Protein AF-A0A7D4I807-F1 (afdb_monomer_lite)

Secondary structure (DSSP, 8-state):
-HHHHTTGGGGT-EE--S--EEEEEEES-SS-EEEEETTTTEEEEEEETT--TTSHHHHHHHHHHHHHHHHHHHHHHEE-TTHHHHHHIIIIIS-HHHHHHHHHHHHHHHHHHHSS---GGGGGGT-----PPPTTPPP---PPP---PPPTT--S-----GGG---GGGEEE--S--HHHHHHHTEEEEEEEESSTTSPEEEEEEES-HHHHHHHHHHHHHHHTTBTTT--EEEEEEE---SS-TT-EEEEEEEPP---TT--SEEE---EEEEE--SSSHHHHHHHHHHHHHS-EEEEEEE--TTS--EE-TT--EEE---EEEEGGG--TTSTTHHHHGGGT--S---

Structure (mmCIF, N/CA/C/O backbone):
data_AF-A0A7D4I807-F1
#
_entry.id   AF-A0A7D4I807-F1
#
loop_
_atom_site.group_PDB
_atom_site.id
_atom_site.type_symbol
_atom_site.label_atom_id
_atom_site.label_alt_id
_atom_site.label_comp_id
_atom_site.label_asym_id
_atom_site.label_entity_id
_atom_site.label_seq_id
_atom_site.pdbx_PDB_ins_code
_atom_site.Cartn_x
_atom_site.Cartn_y
_atom_site.Cartn_z
_atom_site.occupancy
_atom_site.B_iso_or_equiv
_atom_site.auth_seq_id
_atom_site.auth_comp_id
_atom_site.auth_asym_id
_atom_site.auth_atom_id
_atom_site.pdbx_PDB_model_num
ATOM 1 N N . MET A 1 1 ? -11.919 5.068 15.463 1.00 84.25 1 MET A N 1
ATOM 2 C CA . MET A 1 1 ? -10.886 5.435 14.472 1.00 84.25 1 MET A CA 1
ATOM 3 C C . MET A 1 1 ? -11.218 6.754 13.809 1.00 84.25 1 MET A C 1
ATOM 5 O O . MET A 1 1 ? -10.456 7.680 14.011 1.00 84.25 1 MET A O 1
ATOM 9 N N . GLU A 1 2 ? -12.375 6.891 13.151 1.00 82.75 2 GLU A N 1
ATOM 10 C CA . GLU A 1 2 ? -12.795 8.164 12.531 1.00 82.75 2 GLU A CA 1
ATOM 11 C C . GLU A 1 2 ? -12.659 9.371 13.469 1.00 82.75 2 GLU A C 1
ATOM 13 O O . GLU A 1 2 ? -11.964 10.322 13.140 1.00 82.75 2 GLU A O 1
ATOM 18 N N . ALA A 1 3 ? -13.217 9.285 14.682 1.00 83.38 3 ALA A N 1
ATOM 19 C CA . ALA A 1 3 ? -13.077 10.350 15.671 1.00 83.38 3 ALA A CA 1
ATOM 20 C C . ALA A 1 3 ? -11.607 10.696 15.967 1.00 83.38 3 ALA A C 1
ATOM 22 O O . ALA A 1 3 ? -11.279 11.862 16.101 1.00 83.38 3 ALA A O 1
ATOM 23 N N . PHE A 1 4 ? -10.702 9.717 16.043 1.00 83.06 4 PHE A N 1
ATOM 24 C CA . PHE A 1 4 ? -9.292 9.971 16.354 1.00 83.06 4 PHE A CA 1
ATOM 25 C C . PHE A 1 4 ? -8.570 10.706 15.226 1.00 83.06 4 PHE A C 1
ATOM 27 O O . PHE A 1 4 ? -7.762 11.579 15.521 1.00 83.06 4 PHE A O 1
ATOM 34 N N . PHE A 1 5 ? -8.877 10.384 13.967 1.00 85.12 5 PHE A N 1
ATOM 35 C CA . PHE A 1 5 ? -8.141 10.877 12.796 1.00 85.12 5 PHE A CA 1
ATOM 36 C C . PHE A 1 5 ? -8.833 12.030 12.067 1.00 85.12 5 PHE A C 1
ATOM 38 O O . PHE A 1 5 ? -8.351 12.453 11.020 1.00 85.12 5 PHE A O 1
ATOM 45 N N . ALA A 1 6 ? -9.937 12.550 12.608 1.00 80.50 6 ALA A N 1
ATOM 46 C CA . ALA A 1 6 ? -10.716 13.617 11.984 1.00 80.50 6 ALA A CA 1
ATOM 47 C C . ALA A 1 6 ? -9.872 14.857 11.630 1.00 80.50 6 ALA A C 1
ATOM 49 O O . ALA A 1 6 ? -10.128 15.475 10.608 1.00 80.50 6 ALA A O 1
ATOM 50 N N . THR A 1 7 ? -8.835 15.177 12.414 1.00 81.12 7 THR A N 1
ATOM 51 C CA . THR A 1 7 ? -7.935 16.326 12.183 1.00 81.12 7 THR A CA 1
ATOM 52 C C . THR A 1 7 ? -6.568 15.932 11.610 1.00 81.12 7 THR A C 1
ATOM 54 O O . THR A 1 7 ? -5.693 16.777 11.449 1.00 81.12 7 THR A O 1
ATOM 57 N N . ALA A 1 8 ? -6.347 14.656 11.265 1.00 81.94 8 ALA A N 1
ATOM 58 C CA . ALA A 1 8 ? -5.036 14.173 10.814 1.00 81.94 8 ALA A CA 1
ATOM 59 C C . ALA A 1 8 ? -4.529 14.912 9.562 1.00 81.94 8 ALA A C 1
ATOM 61 O O . ALA A 1 8 ? -3.340 15.215 9.446 1.00 81.94 8 ALA A O 1
ATOM 62 N N . PHE A 1 9 ? -5.435 15.257 8.647 1.00 78.56 9 PHE A N 1
ATOM 63 C CA . PHE A 1 9 ? -5.077 15.961 7.421 1.00 78.56 9 PHE A CA 1
ATOM 64 C C . PHE A 1 9 ? -4.574 17.388 7.656 1.00 78.56 9 PHE A C 1
ATOM 66 O O . PHE A 1 9 ? -3.694 17.846 6.930 1.00 78.56 9 PHE A O 1
ATOM 73 N N . GLU A 1 10 ? -5.081 18.073 8.686 1.00 79.62 10 GLU A N 1
ATOM 74 C CA . GLU A 1 10 ? -4.634 19.417 9.077 1.00 79.62 10 GLU A CA 1
ATOM 75 C C . GLU A 1 10 ? -3.171 19.398 9.537 1.00 79.62 10 GLU A C 1
ATOM 77 O O . GLU A 1 10 ? -2.457 20.395 9.446 1.00 79.62 10 GLU A O 1
ATOM 82 N N . ARG A 1 11 ? -2.697 18.229 9.983 1.00 80.31 11 ARG A N 1
ATOM 83 C CA . ARG A 1 11 ? -1.311 17.971 10.392 1.00 80.31 11 ARG A CA 1
ATOM 84 C C . ARG A 1 11 ? -0.432 17.470 9.245 1.00 80.31 11 ARG A C 1
ATOM 86 O O . ARG A 1 11 ? 0.707 17.069 9.467 1.00 80.31 11 ARG A O 1
ATOM 93 N N . GLY A 1 12 ? -0.952 17.466 8.015 1.00 78.62 12 GLY A N 1
ATOM 94 C CA . GLY A 1 12 ? -0.251 16.924 6.854 1.00 78.62 12 GLY A CA 1
ATOM 95 C C . GLY A 1 12 ? 0.039 15.427 6.977 1.00 78.62 12 GLY A C 1
ATOM 96 O O . GLY A 1 12 ? 0.998 14.949 6.365 1.00 78.62 12 GLY A O 1
ATOM 97 N N . ALA A 1 13 ? -0.748 14.708 7.786 1.00 85.00 13 ALA A N 1
ATOM 98 C CA . ALA A 1 13 ? -0.686 13.263 7.891 1.00 85.00 13 ALA A CA 1
ATOM 99 C C . ALA A 1 13 ? -1.663 12.627 6.896 1.00 85.00 13 ALA A C 1
ATOM 101 O O . ALA A 1 13 ? -2.863 12.906 6.908 1.00 85.00 13 ALA A O 1
ATOM 102 N N . PHE A 1 14 ? -1.139 11.762 6.035 1.00 84.56 14 PHE A N 1
ATOM 103 C CA . PHE A 1 14 ? -1.868 11.160 4.928 1.00 84.56 14 PHE A CA 1
ATOM 104 C C . PHE A 1 14 ? -1.742 9.647 4.969 1.00 84.56 14 PHE A C 1
ATOM 106 O O . PHE A 1 14 ? -0.647 9.099 5.111 1.00 84.56 14 PHE A O 1
ATOM 113 N N . ALA A 1 15 ? -2.875 8.970 4.821 1.00 87.62 15 ALA A N 1
ATOM 114 C CA . ALA A 1 15 ? -2.908 7.523 4.819 1.00 87.62 15 ALA A CA 1
ATOM 115 C C . ALA A 1 15 ? -2.435 6.962 3.468 1.00 87.62 15 ALA A C 1
ATOM 117 O O . ALA A 1 15 ? -2.860 7.405 2.401 1.00 87.62 15 ALA A O 1
ATOM 118 N N . HIS A 1 16 ? -1.563 5.960 3.528 1.00 88.12 16 HIS A N 1
ATOM 119 C CA . HIS A 1 16 ? -1.035 5.228 2.378 1.00 88.12 16 HIS A CA 1
ATOM 120 C C . HIS A 1 16 ? -1.563 3.786 2.308 1.00 88.12 16 HIS A C 1
ATOM 122 O O . HIS A 1 16 ? -1.223 3.055 1.381 1.00 88.12 16 HIS A O 1
ATOM 128 N N . VAL A 1 17 ? -2.402 3.359 3.258 1.00 87.75 17 VAL A N 1
ATOM 129 C CA . VAL A 1 17 ? -3.054 2.040 3.266 1.00 87.75 17 VAL A CA 1
ATOM 130 C C . VAL A 1 17 ? -4.566 2.208 3.354 1.00 87.75 17 VAL A C 1
ATOM 132 O O . VAL A 1 17 ? -5.068 2.963 4.178 1.00 87.75 17 VAL A O 1
ATOM 135 N N . GLU A 1 18 ? -5.305 1.473 2.522 1.00 84.81 18 GLU A N 1
ATOM 136 C CA . GLU A 1 18 ? -6.774 1.553 2.478 1.00 84.81 18 GLU A CA 1
ATOM 137 C C . GLU A 1 18 ? -7.472 0.850 3.646 1.00 84.81 18 GLU A C 1
ATOM 139 O O . GLU A 1 18 ? -8.605 1.183 3.991 1.00 84.81 18 GLU A O 1
ATOM 144 N N . ARG A 1 19 ? -6.832 -0.176 4.212 1.00 88.19 19 ARG A N 1
ATOM 145 C CA . ARG A 1 19 ? -7.446 -1.083 5.176 1.00 88.19 19 ARG A CA 1
ATOM 146 C C . ARG A 1 19 ? -6.446 -1.523 6.236 1.00 88.19 19 ARG A C 1
ATOM 148 O O . ARG A 1 19 ? -5.359 -1.988 5.907 1.00 88.19 19 ARG A O 1
ATOM 155 N N . PHE A 1 20 ? -6.882 -1.427 7.485 1.00 92.12 20 PHE A N 1
ATOM 156 C CA . PHE A 1 20 ? -6.240 -2.022 8.647 1.00 92.12 20 PHE A CA 1
ATOM 157 C C . PHE A 1 20 ? -7.308 -2.791 9.427 1.00 92.12 20 PHE A C 1
ATOM 159 O O . PHE A 1 20 ? -8.332 -2.214 9.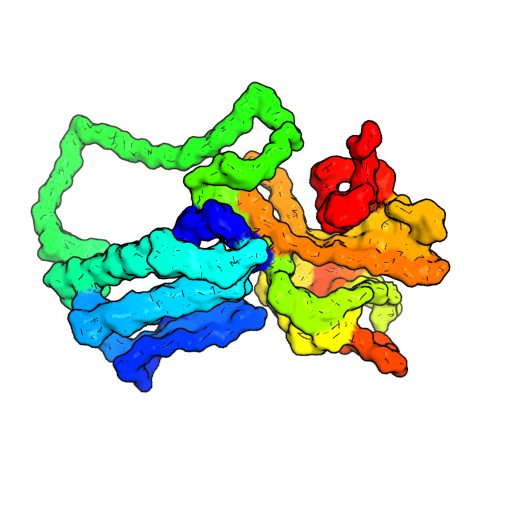802 1.00 92.12 20 PHE A O 1
ATOM 166 N N . ASP A 1 21 ? -7.105 -4.087 9.646 1.00 93.62 21 ASP A N 1
ATOM 167 C CA . ASP A 1 21 ? -8.090 -4.938 10.312 1.00 93.62 21 ASP A CA 1
ATOM 168 C C . ASP A 1 21 ? -7.833 -4.998 11.817 1.00 93.62 21 ASP A C 1
ATOM 170 O O . ASP A 1 21 ? -6.779 -5.441 12.268 1.00 93.62 21 ASP A O 1
ATOM 174 N N . VAL A 1 22 ? -8.826 -4.607 12.613 1.00 96.31 22 VAL A N 1
ATOM 175 C CA . VAL A 1 22 ? -8.788 -4.752 14.073 1.00 96.31 22 VAL A CA 1
ATOM 176 C C . VAL A 1 22 ? -9.776 -5.836 14.483 1.00 96.31 22 VAL A C 1
ATOM 178 O O . VAL A 1 22 ? -10.982 -5.692 14.293 1.00 96.31 22 VAL A O 1
ATOM 181 N N . SER A 1 23 ? -9.265 -6.924 15.053 1.00 96.88 23 SER A N 1
ATOM 182 C CA . SER A 1 23 ? -10.066 -8.015 15.608 1.00 96.88 23 SER A CA 1
ATOM 183 C C . SER A 1 23 ? -10.120 -7.896 17.123 1.00 96.88 23 SER A C 1
ATOM 185 O O . SER A 1 23 ? -9.084 -7.786 17.769 1.00 96.88 23 SER A O 1
ATOM 187 N N . VAL A 1 24 ? -11.316 -7.946 17.700 1.00 95.25 24 VAL A N 1
ATOM 188 C CA . VAL A 1 24 ? -11.497 -7.971 19.156 1.00 95.25 24 VAL A CA 1
ATOM 189 C C . VAL A 1 24 ? -11.902 -9.382 19.554 1.00 95.25 24 VAL A C 1
ATOM 191 O O . VAL A 1 24 ? -12.895 -9.900 19.045 1.00 95.25 24 VAL A O 1
ATOM 194 N N . VAL A 1 25 ? -11.126 -10.011 20.435 1.00 96.31 25 VAL A N 1
ATOM 195 C CA . VAL A 1 25 ? -11.344 -11.398 20.866 1.00 96.31 25 VAL A CA 1
ATOM 196 C C . VAL A 1 25 ? -11.411 -11.474 22.380 1.00 96.31 25 VAL A C 1
ATOM 198 O O . VAL A 1 25 ? -10.538 -10.957 23.070 1.00 96.31 25 VAL A O 1
ATOM 201 N N . GLU A 1 26 ? -12.443 -12.121 22.909 1.00 95.31 26 GLU A N 1
ATOM 202 C CA . GLU A 1 26 ? -12.531 -12.374 24.345 1.00 95.31 26 GLU A CA 1
ATOM 203 C C . GLU A 1 26 ? -11.494 -13.434 24.755 1.00 95.31 26 GLU A C 1
ATOM 205 O O . GLU A 1 26 ? -11.343 -14.460 24.089 1.00 95.31 26 GLU A O 1
ATOM 210 N N . ALA A 1 27 ? -10.754 -13.180 25.833 1.00 95.19 27 ALA A N 1
ATOM 211 C CA . ALA A 1 27 ? -9.636 -14.003 26.276 1.00 95.19 27 ALA A CA 1
ATOM 212 C C . ALA A 1 27 ? -9.573 -14.100 27.805 1.00 95.19 27 ALA A C 1
ATOM 214 O O . ALA A 1 27 ? -10.070 -13.238 28.532 1.00 95.19 27 ALA A O 1
ATOM 215 N N . ASP A 1 28 ? -8.945 -15.170 28.290 1.00 95.50 28 ASP A N 1
ATOM 216 C CA . ASP A 1 28 ? -8.704 -15.388 29.718 1.00 95.50 28 ASP A CA 1
ATOM 217 C C . ASP A 1 28 ? -7.483 -14.579 30.187 1.00 95.50 28 ASP A C 1
ATOM 219 O O . ASP A 1 28 ? -6.376 -15.094 30.320 1.00 95.50 28 ASP A O 1
ATOM 223 N N . ILE A 1 29 ? -7.683 -13.267 30.314 1.00 94.50 29 ILE A N 1
ATOM 224 C CA . ILE A 1 29 ? -6.678 -12.272 30.703 1.00 94.50 29 ILE A CA 1
ATOM 225 C C . ILE A 1 29 ? -7.291 -11.277 31.689 1.00 94.50 29 ILE A C 1
ATOM 227 O O . ILE A 1 29 ? -8.509 -11.119 31.751 1.00 94.50 29 ILE A O 1
ATOM 231 N N . THR A 1 30 ? -6.447 -10.581 32.449 1.00 90.31 30 THR A N 1
ATOM 232 C CA . THR A 1 30 ? -6.884 -9.651 33.505 1.00 90.31 30 THR A CA 1
ATOM 233 C C . THR A 1 30 ? -6.949 -8.191 33.059 1.00 90.31 30 THR A C 1
ATOM 235 O O . THR A 1 30 ? -7.618 -7.389 33.708 1.00 90.31 30 THR A O 1
ATOM 238 N N . ARG A 1 31 ? -6.273 -7.831 31.961 1.00 91.69 31 ARG A N 1
ATOM 239 C CA . ARG A 1 31 ? -6.227 -6.479 31.377 1.00 91.69 31 ARG A CA 1
ATOM 240 C C . ARG A 1 31 ? -6.300 -6.560 29.859 1.00 91.69 31 ARG A C 1
ATOM 242 O O . ARG A 1 31 ? -6.042 -7.619 29.299 1.00 91.69 31 ARG A O 1
ATOM 249 N N . PHE A 1 32 ? -6.668 -5.465 29.199 1.00 95.06 32 PHE A N 1
ATOM 250 C CA . PHE A 1 32 ? -6.647 -5.408 27.738 1.00 95.06 32 PHE A CA 1
ATOM 251 C C . PHE A 1 32 ? -5.218 -5.579 27.214 1.00 95.06 32 PHE A C 1
ATOM 253 O O . PHE A 1 32 ? -4.281 -5.020 27.778 1.00 95.06 32 PHE A O 1
ATOM 260 N N . GLU A 1 33 ? -5.067 -6.318 26.119 1.00 96.12 33 GLU A N 1
ATOM 261 C CA . GLU A 1 33 ? -3.790 -6.464 25.415 1.00 96.12 33 GLU A CA 1
ATOM 262 C C . GLU A 1 33 ? -3.997 -6.145 23.937 1.00 96.12 33 GLU A C 1
ATOM 264 O O . GLU A 1 33 ? -4.899 -6.703 23.305 1.00 96.12 33 GLU A O 1
ATOM 269 N N . VAL A 1 34 ? -3.145 -5.297 23.363 1.00 97.25 34 VAL A N 1
ATOM 270 C CA . VAL A 1 34 ? -3.121 -5.033 21.922 1.00 97.25 34 VAL A CA 1
ATOM 271 C C . VAL A 1 34 ? -1.887 -5.703 21.331 1.00 97.25 34 VAL A C 1
ATOM 273 O O . VAL A 1 34 ? -0.763 -5.493 21.776 1.00 97.25 34 VAL A O 1
ATOM 276 N N . LYS A 1 35 ? -2.085 -6.538 20.311 1.00 97.06 35 LYS A N 1
ATOM 277 C CA . LYS A 1 35 ? -0.991 -7.121 19.530 1.00 97.06 35 LYS A CA 1
ATOM 278 C C . LYS A 1 35 ? -1.185 -6.788 18.063 1.00 97.06 35 LYS A C 1
ATOM 280 O O . LYS A 1 35 ? -2.186 -7.187 17.474 1.00 97.06 35 LYS A O 1
ATOM 285 N N . ALA A 1 36 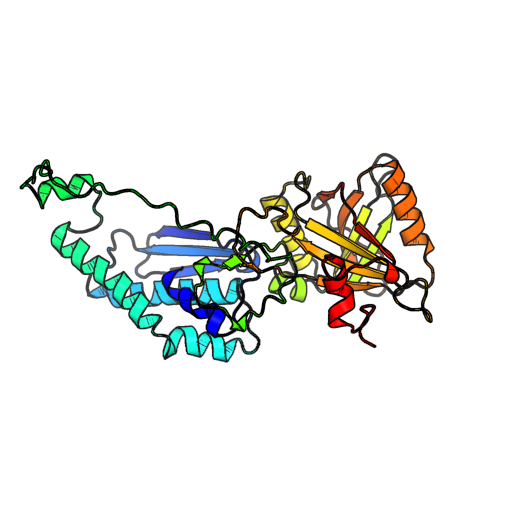? -0.215 -6.103 17.472 1.00 95.94 36 ALA A N 1
ATOM 286 C CA . ALA A 1 36 ? -0.251 -5.723 16.069 1.00 95.94 36 ALA A CA 1
ATOM 287 C C . ALA A 1 36 ? 0.728 -6.540 15.222 1.00 95.94 36 ALA A C 1
ATOM 289 O O . ALA A 1 36 ? 1.840 -6.848 15.646 1.00 95.94 36 ALA A O 1
ATOM 290 N N . ASP A 1 37 ? 0.297 -6.858 14.008 1.00 93.31 37 ASP A N 1
ATOM 291 C CA . ASP A 1 37 ? 1.128 -7.295 12.896 1.00 93.31 37 ASP A CA 1
ATOM 292 C C . ASP A 1 37 ? 1.043 -6.209 11.818 1.00 93.31 37 ASP A C 1
ATOM 294 O O . ASP A 1 37 ? 0.105 -6.157 11.016 1.00 93.31 37 ASP A O 1
ATOM 298 N N . LEU A 1 38 ? 2.009 -5.290 11.858 1.00 90.50 38 LEU A N 1
ATOM 299 C CA . LEU A 1 38 ? 2.054 -4.131 10.965 1.00 90.50 38 LEU A CA 1
ATOM 300 C C . LEU A 1 38 ? 2.281 -4.546 9.512 1.00 90.50 38 LEU A C 1
ATOM 302 O O . LEU A 1 38 ? 1.799 -3.888 8.599 1.00 90.50 38 LEU A O 1
ATOM 306 N N . ASP A 1 39 ? 2.948 -5.676 9.295 1.00 86.31 39 ASP A N 1
ATOM 307 C CA . ASP A 1 39 ? 3.226 -6.184 7.960 1.00 86.31 39 ASP A CA 1
ATOM 308 C C . ASP A 1 39 ? 1.946 -6.657 7.267 1.00 86.31 39 ASP A C 1
ATOM 310 O O . ASP A 1 39 ? 1.778 -6.441 6.065 1.00 86.31 39 ASP A O 1
ATOM 314 N N . LEU A 1 40 ? 1.020 -7.240 8.030 1.00 87.44 40 LEU A N 1
ATOM 315 C CA . LEU A 1 40 ? -0.302 -7.637 7.545 1.00 87.44 40 LEU A CA 1
ATOM 316 C C . LEU A 1 40 ? -1.366 -6.541 7.694 1.00 87.44 40 LEU A C 1
ATOM 318 O O . LEU A 1 40 ? -2.482 -6.729 7.213 1.00 87.44 40 LEU A O 1
ATOM 322 N N . MET A 1 41 ? -1.037 -5.409 8.327 1.00 91.50 41 MET A N 1
ATOM 323 C CA . MET A 1 41 ? -1.988 -4.355 8.712 1.00 91.50 41 MET A CA 1
ATOM 324 C C . MET A 1 41 ? -3.145 -4.906 9.550 1.00 91.50 41 MET A C 1
ATOM 326 O O . MET A 1 41 ? -4.319 -4.632 9.292 1.00 91.50 41 MET A O 1
ATOM 330 N N . LYS A 1 42 ? -2.802 -5.733 10.544 1.00 94.25 42 LYS A N 1
ATOM 331 C CA . LYS A 1 42 ? -3.754 -6.389 11.446 1.00 94.25 42 LYS A CA 1
ATOM 332 C C . LYS A 1 42 ? -3.412 -6.053 12.892 1.00 94.25 42 LYS A C 1
ATOM 334 O O . LYS A 1 42 ? -2.245 -6.016 13.269 1.00 94.25 42 LYS A O 1
ATOM 339 N N . ALA A 1 43 ? -4.420 -5.872 13.733 1.00 97.50 43 ALA A N 1
ATOM 340 C CA . ALA A 1 43 ? -4.260 -5.887 15.180 1.00 97.50 43 ALA A CA 1
ATOM 341 C C . ALA A 1 43 ? -5.313 -6.780 15.824 1.00 97.50 43 ALA A C 1
ATOM 343 O O . ALA A 1 43 ? -6.461 -6.844 15.386 1.00 97.50 43 ALA A O 1
ATOM 344 N N . VAL A 1 44 ? -4.911 -7.458 16.890 1.00 98.06 44 VAL A N 1
ATOM 345 C CA . VAL A 1 44 ? -5.794 -8.220 17.759 1.00 98.06 44 VAL A CA 1
ATOM 346 C C . VAL A 1 44 ? -5.820 -7.528 19.111 1.00 98.06 44 VAL A C 1
ATOM 348 O O . VAL A 1 44 ? -4.792 -7.411 19.774 1.00 98.06 44 VAL A O 1
ATOM 351 N N . VAL A 1 45 ? -7.005 -7.087 19.514 1.00 97.94 45 VAL A N 1
ATOM 352 C CA . VAL A 1 45 ? -7.285 -6.637 20.872 1.00 97.94 45 VAL A CA 1
ATOM 353 C C . VAL A 1 45 ? -7.827 -7.835 21.628 1.00 97.94 45 VAL A C 1
ATOM 355 O O . VAL A 1 45 ? -8.935 -8.303 21.348 1.00 97.94 45 VAL A O 1
ATOM 358 N N . LYS A 1 46 ? -7.057 -8.349 22.584 1.00 97.31 46 LYS A N 1
ATOM 359 C CA . LYS A 1 46 ? -7.591 -9.322 23.525 1.00 97.31 46 LYS A CA 1
ATOM 360 C C . LYS A 1 46 ? -8.364 -8.592 24.614 1.00 97.31 46 LYS A C 1
ATOM 362 O O . LYS A 1 46 ? -7.888 -7.627 25.213 1.00 97.31 46 LYS A O 1
ATOM 367 N N . TRP A 1 47 ? -9.566 -9.080 24.855 1.00 95.56 47 TRP A N 1
ATOM 368 C CA . TRP A 1 47 ? -10.551 -8.488 25.736 1.00 95.56 47 TRP A CA 1
ATOM 369 C C . TRP A 1 47 ? -10.763 -9.390 26.959 1.00 95.56 47 TRP A C 1
ATOM 371 O O . TRP A 1 47 ? -11.124 -10.553 26.772 1.00 95.56 47 TRP A O 1
ATOM 381 N N . PRO A 1 48 ? -10.564 -8.903 28.196 1.00 94.44 48 PRO A N 1
ATOM 382 C CA . PRO A 1 48 ? -10.793 -9.698 29.403 1.00 94.44 48 PRO A CA 1
ATOM 383 C C . PRO A 1 48 ? -12.224 -10.249 29.497 1.00 94.44 48 PRO A C 1
ATOM 385 O O . PRO A 1 48 ? -13.196 -9.516 29.285 1.00 94.44 48 PRO A O 1
ATOM 388 N N . LYS A 1 49 ? -12.367 -11.528 29.856 1.00 92.31 49 LYS A N 1
ATOM 389 C CA . LYS A 1 49 ? -13.681 -12.178 29.978 1.00 92.31 49 LYS A CA 1
ATOM 390 C C . LYS A 1 49 ? -14.616 -11.457 30.944 1.00 92.31 49 LYS A C 1
ATOM 392 O O . LYS A 1 49 ? -14.239 -11.133 32.067 1.00 92.31 49 LYS A O 1
ATOM 397 N N . GLY A 1 50 ? -15.860 -11.245 30.512 1.00 86.94 50 GLY A N 1
ATOM 398 C CA . GLY A 1 50 ? -16.908 -10.648 31.349 1.00 86.94 50 GLY A CA 1
ATOM 399 C C . GLY A 1 50 ? -16.672 -9.183 31.743 1.00 86.94 50 GLY A C 1
ATOM 400 O O . GLY A 1 50 ? -17.415 -8.643 32.563 1.00 86.94 50 GLY A O 1
ATOM 401 N N . VAL A 1 51 ? -15.666 -8.519 31.166 1.00 87.94 51 VAL A N 1
ATOM 402 C CA . VAL A 1 51 ? -15.348 -7.127 31.484 1.00 87.94 51 VAL A CA 1
ATOM 403 C C . VAL A 1 51 ? -16.163 -6.168 30.626 1.00 87.94 51 VAL A C 1
ATOM 405 O O . VAL A 1 51 ? -16.097 -6.181 29.394 1.00 87.94 51 VAL A O 1
ATOM 408 N N . PHE A 1 52 ? -16.897 -5.279 31.299 1.00 86.81 52 PHE A N 1
ATOM 409 C CA . PHE A 1 52 ? -17.596 -4.166 30.670 1.00 86.81 52 PHE A CA 1
ATOM 410 C C . PHE A 1 52 ? -16.838 -2.837 30.888 1.00 86.81 52 PHE A C 1
ATOM 412 O O . PHE A 1 52 ? -16.573 -2.486 32.044 1.00 86.81 52 PHE A O 1
ATOM 419 N N . PRO A 1 53 ? -16.551 -2.043 29.831 1.00 84.50 53 PRO A N 1
ATOM 420 C CA . PRO A 1 53 ? -15.723 -0.830 29.918 1.00 84.50 53 PRO A CA 1
ATOM 421 C C . PRO A 1 53 ? -16.278 0.281 30.807 1.00 84.50 53 PRO A C 1
ATOM 423 O O . PRO A 1 53 ? -15.535 1.134 31.274 1.00 84.50 53 PRO A O 1
ATOM 426 N N . GLY A 1 54 ? -17.594 0.288 31.040 1.00 76.75 54 GLY A N 1
ATOM 427 C CA . GLY A 1 54 ? -18.260 1.259 31.913 1.00 76.75 54 GLY A CA 1
ATOM 428 C C . GLY A 1 54 ? -18.053 1.007 33.410 1.00 76.75 54 GLY A C 1
ATOM 429 O O . GLY A 1 54 ? -18.683 1.680 34.219 1.00 76.75 54 GLY A O 1
ATOM 430 N N . THR A 1 55 ? -17.228 0.034 33.799 1.00 81.69 55 THR A N 1
ATOM 431 C CA . THR A 1 55 ? -16.865 -0.200 35.203 1.00 81.69 55 THR A CA 1
ATOM 432 C C . THR A 1 55 ? -15.722 0.736 35.594 1.00 81.69 55 THR A C 1
ATOM 434 O O . THR A 1 55 ? -14.713 0.800 34.894 1.00 81.69 55 THR A O 1
ATOM 437 N N . SER A 1 56 ? -15.846 1.448 36.718 1.00 80.44 56 SER A N 1
ATOM 438 C CA . SER A 1 56 ? -14.869 2.465 37.144 1.00 80.44 56 SER A CA 1
ATOM 439 C C . SER A 1 56 ? -13.439 1.932 37.278 1.00 80.44 56 SER A C 1
ATOM 441 O O . SER A 1 56 ? -12.504 2.620 36.883 1.00 80.44 56 SER A O 1
ATOM 443 N N . SER A 1 57 ? -13.264 0.701 37.766 1.00 84.25 57 SER A N 1
ATOM 444 C CA . SER A 1 57 ? -11.952 0.057 37.930 1.00 84.25 57 SER A CA 1
ATOM 445 C C . SER A 1 57 ? -11.252 -0.303 36.616 1.00 84.25 57 SER A C 1
ATOM 447 O O . SER A 1 57 ? -10.045 -0.509 36.616 1.00 84.25 57 SER A O 1
ATOM 449 N N . VAL A 1 58 ? -11.992 -0.383 35.509 1.00 88.00 58 VAL A N 1
ATOM 450 C CA . VAL A 1 58 ? -11.499 -0.812 34.186 1.00 88.00 58 VAL A CA 1
ATOM 451 C C . VAL A 1 58 ? -11.365 0.372 33.226 1.00 88.00 58 VAL A C 1
ATOM 453 O O . VAL A 1 58 ? -10.639 0.309 32.237 1.00 88.00 58 VAL A O 1
ATOM 456 N N . TYR A 1 59 ? -12.071 1.466 33.507 1.00 87.81 59 TYR A N 1
ATOM 457 C CA . TYR A 1 59 ? -12.237 2.582 32.586 1.00 87.81 59 TYR A CA 1
ATOM 458 C C . TYR A 1 59 ? -10.916 3.180 32.084 1.00 87.81 59 TYR A C 1
ATOM 460 O O . TYR A 1 59 ? -10.773 3.422 30.887 1.00 87.81 59 TYR A O 1
ATOM 468 N N . GLY A 1 60 ? -9.941 3.379 32.977 1.00 88.44 60 GLY A N 1
ATOM 469 C CA . GLY A 1 60 ? -8.620 3.895 32.604 1.00 88.44 60 GLY A CA 1
ATOM 470 C C . GLY A 1 60 ? -7.896 2.980 31.612 1.00 88.44 60 GLY A C 1
ATOM 471 O O . GLY A 1 60 ? -7.457 3.438 30.560 1.00 88.44 60 GLY A O 1
ATOM 472 N N . ASP A 1 61 ? -7.857 1.676 31.899 1.00 90.81 61 ASP A N 1
ATOM 473 C CA . ASP A 1 61 ? -7.237 0.672 31.026 1.00 90.81 61 ASP A CA 1
ATOM 474 C C . ASP A 1 61 ? -7.945 0.589 29.665 1.00 90.81 61 ASP A C 1
ATOM 476 O O . ASP A 1 61 ? -7.301 0.429 28.629 1.00 90.81 61 ASP A O 1
ATOM 480 N N . PHE A 1 62 ? -9.271 0.754 29.644 1.00 91.50 62 PHE A N 1
ATOM 481 C CA . PHE A 1 62 ? -10.042 0.807 28.405 1.00 91.50 62 PHE A CA 1
ATOM 482 C C . PHE A 1 62 ? -9.683 2.025 27.543 1.00 91.50 62 PHE A C 1
ATOM 484 O O . PHE A 1 62 ? -9.493 1.880 26.334 1.00 91.50 62 PHE A O 1
ATOM 491 N N . LEU A 1 63 ? -9.576 3.218 28.141 1.00 90.19 63 LEU A N 1
ATOM 492 C CA . LEU A 1 63 ? -9.170 4.421 27.409 1.00 90.19 63 LEU A CA 1
ATOM 493 C C . LEU A 1 63 ? -7.754 4.282 26.847 1.00 90.19 63 LEU A C 1
ATOM 495 O O . LEU A 1 63 ? -7.537 4.593 25.676 1.00 90.19 63 LEU A O 1
ATOM 499 N N . ASN A 1 64 ? -6.826 3.758 27.649 1.00 89.88 64 ASN A N 1
ATOM 500 C CA . ASN A 1 64 ? -5.456 3.500 27.211 1.00 89.88 64 ASN A CA 1
ATOM 501 C C . ASN A 1 64 ? -5.424 2.534 26.022 1.00 89.88 64 ASN A C 1
ATOM 503 O O . ASN A 1 64 ? -4.760 2.821 25.031 1.00 89.88 64 ASN A O 1
ATOM 507 N N . MET A 1 65 ? -6.214 1.456 26.061 1.00 93.12 65 MET A N 1
ATOM 508 C CA . MET A 1 65 ? -6.335 0.525 24.936 1.00 93.12 65 MET A CA 1
ATOM 509 C C . MET A 1 65 ? -6.867 1.209 23.668 1.00 93.12 65 MET A C 1
ATOM 511 O O . MET A 1 65 ? -6.325 0.994 22.585 1.00 93.12 65 MET A O 1
ATOM 515 N N . LEU A 1 66 ? -7.896 2.063 23.766 1.00 92.44 66 LEU A N 1
ATOM 516 C CA . LEU A 1 66 ? -8.415 2.787 22.595 1.00 92.44 66 LEU A CA 1
ATOM 517 C C . LEU A 1 66 ? -7.348 3.681 21.950 1.00 92.44 66 LEU A C 1
ATOM 519 O O . LEU A 1 66 ? -7.276 3.764 20.721 1.00 92.44 66 LEU A O 1
ATOM 523 N N . VAL A 1 67 ? -6.542 4.347 22.777 1.00 89.81 67 VAL A N 1
ATOM 524 C CA . VAL A 1 67 ? -5.455 5.230 22.341 1.00 89.81 67 VAL A CA 1
ATOM 525 C C . VAL A 1 67 ? -4.316 4.420 21.734 1.00 89.81 67 VAL A C 1
ATOM 527 O O . VAL A 1 67 ? -3.826 4.784 20.671 1.00 89.81 67 VAL A O 1
ATOM 530 N N . GLU A 1 68 ? -3.947 3.293 22.341 1.00 92.06 68 GLU A N 1
ATOM 531 C CA . GLU A 1 68 ? -2.941 2.367 21.816 1.00 92.06 68 GLU A CA 1
ATOM 532 C C . GLU A 1 68 ? -3.344 1.823 20.440 1.00 92.06 68 GLU A C 1
ATOM 534 O O . GLU A 1 68 ? -2.550 1.871 19.498 1.00 92.06 68 GLU A O 1
ATOM 539 N N . VAL A 1 69 ? -4.599 1.385 20.275 1.00 94.75 69 VAL A N 1
ATOM 540 C CA . VAL A 1 69 ? -5.131 0.955 18.973 1.00 94.75 69 VAL A CA 1
ATOM 541 C C . VAL A 1 69 ? -5.093 2.107 17.970 1.00 94.75 69 VAL A C 1
ATOM 543 O O . VAL A 1 69 ? -4.623 1.921 16.849 1.00 94.75 69 VAL A O 1
ATOM 546 N N . ALA A 1 70 ? -5.551 3.303 18.350 1.00 92.44 70 ALA A N 1
ATOM 547 C CA . ALA A 1 70 ? -5.539 4.467 17.466 1.00 92.44 70 ALA A CA 1
ATOM 548 C C . ALA A 1 70 ? -4.117 4.849 17.029 1.00 92.44 70 ALA A C 1
ATOM 550 O O . ALA A 1 70 ? -3.882 5.045 15.839 1.00 92.44 70 ALA A O 1
ATOM 551 N N . GLY A 1 71 ? -3.166 4.918 17.962 1.00 90.50 71 GLY A N 1
ATOM 552 C CA . GLY A 1 71 ? -1.770 5.245 17.679 1.00 90.50 71 GLY A CA 1
ATOM 553 C C . GLY A 1 71 ? -1.096 4.184 16.812 1.00 90.50 71 GLY A C 1
ATOM 554 O O . GLY A 1 71 ? -0.390 4.524 15.864 1.00 90.50 71 GLY A O 1
ATOM 555 N N . THR A 1 72 ? -1.390 2.905 17.062 1.00 93.25 72 THR A N 1
ATOM 556 C CA . THR A 1 72 ? -0.900 1.779 16.254 1.00 93.25 72 THR A CA 1
ATOM 557 C C . THR A 1 72 ? -1.402 1.875 14.818 1.00 93.25 72 THR A C 1
ATOM 559 O O . THR A 1 72 ? -0.607 1.820 13.884 1.00 93.25 72 THR A O 1
ATOM 562 N N . VAL A 1 73 ? -2.713 2.061 14.624 1.00 93.94 73 VAL A N 1
ATOM 563 C CA . VAL A 1 73 ? -3.312 2.189 13.287 1.00 93.94 73 VAL A CA 1
ATOM 564 C C . VAL A 1 73 ? -2.764 3.419 12.570 1.00 93.94 73 VAL A C 1
ATOM 566 O O . VAL A 1 73 ? -2.423 3.328 11.393 1.00 93.94 73 VAL A O 1
ATOM 569 N N . PHE A 1 74 ? -2.643 4.554 13.260 1.00 91.00 74 PHE A N 1
ATOM 570 C CA . PHE A 1 74 ? -2.081 5.766 12.671 1.00 91.00 74 PHE A CA 1
ATOM 571 C C . PHE A 1 74 ? -0.646 5.531 12.198 1.00 91.00 74 PHE A C 1
ATOM 573 O O . PHE A 1 74 ? -0.332 5.775 11.039 1.00 91.00 74 PHE A O 1
ATOM 580 N N . SER A 1 75 ? 0.198 4.972 13.062 1.00 90.38 75 SER A N 1
ATOM 581 C CA . SER A 1 75 ? 1.605 4.703 12.746 1.00 90.38 75 SER A CA 1
ATOM 582 C C . SER A 1 75 ? 1.785 3.690 11.627 1.00 90.38 75 SER A C 1
ATOM 584 O O . SER A 1 75 ? 2.724 3.788 10.849 1.00 90.38 75 SER A O 1
ATOM 586 N N . ALA A 1 76 ? 0.882 2.720 11.523 1.00 91.69 76 ALA A N 1
ATOM 587 C CA . ALA A 1 76 ? 0.954 1.711 10.481 1.00 91.69 76 ALA A CA 1
ATOM 588 C C . ALA A 1 76 ? 0.523 2.248 9.109 1.00 91.69 76 ALA A C 1
ATOM 590 O O . ALA A 1 76 ? 1.058 1.827 8.086 1.00 91.69 76 ALA A O 1
ATOM 591 N N . THR A 1 77 ? -0.476 3.136 9.089 1.00 90.62 77 THR A N 1
ATOM 592 C CA . THR A 1 77 ? -1.201 3.496 7.863 1.00 90.62 77 THR A CA 1
ATOM 593 C C . THR A 1 77 ? -0.914 4.895 7.343 1.00 90.62 77 THR A C 1
ATOM 595 O O . THR A 1 77 ? -1.214 5.149 6.176 1.00 90.62 77 THR A O 1
ATOM 598 N N . CYS A 1 78 ? -0.363 5.792 8.164 1.00 89.12 78 CYS A N 1
ATOM 599 C CA . CYS A 1 78 ? -0.179 7.202 7.839 1.00 89.12 78 CYS A CA 1
ATOM 600 C C . CYS A 1 78 ? 1.293 7.601 7.758 1.00 89.12 78 CYS A C 1
ATOM 602 O O . CYS A 1 78 ? 2.132 7.138 8.523 1.00 89.12 78 CYS A O 1
ATOM 604 N N . LEU A 1 79 ? 1.571 8.559 6.876 1.00 86.38 79 LEU A N 1
ATOM 605 C CA . LEU A 1 79 ? 2.831 9.293 6.807 1.00 86.38 79 LEU A CA 1
ATOM 606 C C . LEU A 1 79 ? 2.577 10.771 7.021 1.00 86.38 79 LEU A C 1
ATOM 608 O O . LEU A 1 79 ? 1.577 11.304 6.550 1.00 86.38 79 LEU A O 1
ATOM 612 N N . ALA A 1 80 ? 3.529 11.445 7.646 1.00 86.00 80 ALA A N 1
ATOM 613 C CA . ALA A 1 80 ? 3.558 12.895 7.738 1.00 86.00 80 ALA A CA 1
ATOM 614 C C . ALA A 1 80 ? 4.983 13.389 7.485 1.00 86.00 80 ALA A C 1
ATOM 616 O O . ALA A 1 80 ? 5.944 12.644 7.675 1.00 86.00 80 ALA A O 1
ATOM 617 N N . ARG A 1 81 ? 5.126 14.656 7.078 1.00 80.62 81 ARG A N 1
ATOM 618 C CA . ARG A 1 81 ? 6.451 15.278 6.894 1.00 80.62 81 ARG A CA 1
ATOM 619 C C . ARG A 1 81 ? 7.266 15.273 8.188 1.00 80.62 81 ARG A C 1
ATOM 621 O O . ARG A 1 81 ? 8.450 14.969 8.152 1.00 80.62 81 ARG A O 1
ATOM 628 N N . ASN A 1 82 ? 6.613 15.587 9.307 1.00 85.25 82 ASN A N 1
ATOM 629 C CA . ASN A 1 82 ? 7.158 15.437 10.650 1.00 85.25 82 ASN A CA 1
ATOM 630 C C . ASN A 1 82 ? 6.250 14.486 11.437 1.00 85.25 82 ASN A C 1
ATOM 632 O O . ASN A 1 82 ? 5.232 14.895 11.994 1.00 85.25 82 ASN A O 1
ATOM 636 N N . PHE A 1 83 ? 6.574 13.193 11.395 1.00 85.56 83 PHE A N 1
ATOM 637 C CA . PHE A 1 83 ? 5.725 12.148 11.965 1.00 85.56 83 PHE A CA 1
ATOM 638 C C . PHE A 1 83 ? 5.595 12.257 13.488 1.00 85.56 83 PHE A C 1
ATOM 640 O O . PHE A 1 83 ? 4.496 12.114 14.022 1.00 85.56 83 PHE A O 1
ATOM 647 N N . GLU A 1 84 ? 6.693 12.560 14.180 1.00 85.44 84 GLU A N 1
ATOM 648 C CA . GLU A 1 84 ? 6.707 12.701 15.638 1.00 85.44 84 GLU A CA 1
ATOM 649 C C . GLU A 1 84 ? 5.844 13.882 16.094 1.00 85.44 84 GLU A C 1
ATOM 651 O O . GLU A 1 84 ? 4.996 13.735 16.975 1.00 85.44 84 GLU A O 1
ATOM 656 N N . GLU A 1 85 ? 5.981 15.031 15.430 1.00 87.00 85 GLU A N 1
ATOM 657 C CA . GLU A 1 85 ? 5.151 16.204 15.707 1.00 87.00 85 GLU A CA 1
ATOM 658 C C . GLU A 1 85 ? 3.675 15.949 15.384 1.00 87.00 85 GLU A C 1
ATOM 660 O O . GLU A 1 85 ? 2.809 16.301 16.183 1.00 87.00 85 GLU A O 1
ATOM 665 N N . ALA A 1 86 ? 3.370 15.290 14.260 1.00 85.31 86 ALA A N 1
ATOM 666 C CA . ALA A 1 86 ? 1.998 14.937 13.903 1.00 85.31 86 ALA A CA 1
ATOM 667 C C . ALA A 1 86 ? 1.359 14.012 14.951 1.00 85.31 86 ALA A C 1
ATOM 669 O O . ALA A 1 86 ? 0.214 14.233 15.341 1.00 85.31 86 ALA A O 1
ATOM 670 N N . MET A 1 87 ? 2.102 13.020 15.453 1.00 83.44 87 MET A N 1
ATOM 671 C CA . MET A 1 87 ? 1.660 12.147 16.543 1.00 83.44 87 MET A CA 1
ATOM 672 C C . MET A 1 87 ? 1.435 12.924 17.841 1.00 83.44 87 MET A C 1
ATOM 674 O O . MET A 1 87 ? 0.388 12.772 18.471 1.00 83.44 87 MET A O 1
ATOM 678 N N . HIS A 1 88 ? 2.384 13.776 18.233 1.00 84.19 88 HIS A N 1
ATOM 679 C CA . HIS A 1 88 ? 2.264 14.592 19.437 1.00 84.19 88 HIS A CA 1
ATOM 680 C C . HIS A 1 88 ? 1.037 15.509 19.368 1.00 84.19 88 HIS A C 1
ATOM 682 O O . HIS A 1 88 ? 0.203 15.496 20.271 1.00 84.19 88 HIS A O 1
ATOM 688 N N . GLN A 1 89 ? 0.884 16.261 18.277 1.00 83.88 89 GLN A N 1
ATOM 689 C CA . GLN A 1 89 ? -0.254 17.154 18.075 1.00 83.88 89 GLN A CA 1
ATOM 690 C C . GLN A 1 89 ? -1.570 16.375 18.067 1.00 83.88 89 GLN A C 1
ATOM 692 O O . GLN A 1 89 ? -2.478 16.720 18.814 1.00 83.88 89 GLN A O 1
ATOM 697 N N . LEU A 1 90 ? -1.662 15.276 17.312 1.00 82.12 90 LEU A N 1
ATOM 698 C CA . LEU A 1 90 ? -2.906 14.518 17.193 1.00 82.12 90 LEU A CA 1
ATOM 699 C C . LEU A 1 90 ? -3.341 13.896 18.527 1.00 82.12 90 LEU A C 1
ATOM 701 O O . LEU A 1 90 ? -4.523 13.946 18.869 1.00 82.12 90 LEU A O 1
ATOM 705 N N . PHE A 1 91 ? -2.404 13.310 19.279 1.00 80.12 91 PHE A N 1
ATOM 706 C CA . PHE A 1 91 ? -2.725 12.534 20.478 1.00 80.12 91 PHE A CA 1
ATOM 707 C C . PHE A 1 91 ? -2.688 13.332 21.783 1.00 80.12 91 PHE A C 1
ATOM 709 O O . PHE A 1 91 ? -3.426 12.985 22.706 1.00 80.12 91 PHE A O 1
ATOM 716 N N . GLN A 1 92 ? -1.887 14.397 21.864 1.00 76.44 92 GLN A N 1
ATOM 717 C CA . GLN A 1 92 ? -1.735 15.197 23.085 1.00 76.44 92 GLN A CA 1
ATOM 718 C C . GLN A 1 92 ? -2.393 16.578 22.998 1.00 76.44 92 GLN A C 1
ATOM 720 O O . GLN A 1 92 ? -2.880 17.069 24.012 1.00 76.44 92 GLN A O 1
ATOM 725 N N . THR A 1 93 ? -2.429 17.209 21.821 1.00 71.12 93 THR A N 1
ATOM 726 C CA . THR A 1 93 ? -2.878 18.609 21.675 1.00 71.12 93 THR A CA 1
ATOM 727 C C . THR A 1 93 ? -4.278 18.728 21.072 1.00 71.12 93 THR A C 1
ATOM 729 O O . THR A 1 93 ? -5.086 19.524 21.538 1.00 71.12 93 THR A O 1
ATOM 732 N N . ASP A 1 94 ? -4.619 17.876 20.109 1.00 68.06 94 ASP A N 1
ATOM 733 C CA . ASP A 1 94 ? -5.886 17.914 19.374 1.00 68.06 94 ASP A CA 1
ATOM 734 C C . ASP A 1 94 ? -7.019 17.203 20.111 1.00 68.06 94 ASP A C 1
ATOM 736 O O . ASP A 1 94 ? -7.996 16.804 19.486 1.00 68.06 94 ASP A O 1
ATOM 740 N N . GLY A 1 95 ? -6.916 16.986 21.423 1.00 76.31 95 GLY A N 1
ATOM 741 C CA . GLY A 1 95 ? -7.999 16.401 22.214 1.00 76.31 95 GLY A CA 1
ATOM 742 C C . GLY A 1 95 ? -8.386 14.977 21.794 1.00 76.31 95 GLY A C 1
ATOM 743 O O . GLY A 1 95 ? -9.531 14.569 21.985 1.00 76.31 95 GLY A O 1
ATOM 744 N N . ALA A 1 96 ? -7.482 14.178 21.209 1.00 76.31 96 ALA A N 1
ATOM 745 C CA . ALA A 1 96 ? -7.762 12.757 20.966 1.00 76.31 96 ALA A CA 1
ATOM 746 C C . ALA A 1 96 ? -8.085 12.010 22.267 1.00 76.31 96 ALA A C 1
ATOM 748 O O . ALA A 1 96 ? -8.967 11.151 22.272 1.00 76.31 96 ALA A O 1
ATOM 749 N N . MET A 1 97 ? -7.426 12.378 23.371 1.00 78.12 97 MET A N 1
ATOM 750 C CA . MET A 1 97 ? -7.772 11.899 24.710 1.00 78.12 97 MET A CA 1
ATOM 751 C C . MET A 1 97 ? -9.175 12.339 25.133 1.00 78.12 97 MET A C 1
ATOM 753 O O . MET A 1 97 ? -9.929 11.519 25.652 1.00 78.12 97 MET A O 1
ATOM 757 N N . ASP A 1 98 ? -9.577 13.578 24.840 1.00 84.00 98 ASP A N 1
ATOM 758 C CA . ASP A 1 98 ? -10.936 14.057 25.120 1.00 84.00 98 ASP A CA 1
ATOM 759 C C . ASP A 1 98 ? -11.976 13.297 24.292 1.00 84.00 98 ASP A C 1
ATOM 761 O O . ASP A 1 98 ? -13.021 12.900 24.806 1.00 84.00 98 ASP A O 1
ATOM 765 N N . ARG A 1 99 ? -11.675 13.002 23.021 1.00 85.62 99 ARG A N 1
ATOM 766 C CA . ARG A 1 99 ? -12.522 12.156 22.167 1.00 85.62 99 ARG A CA 1
ATOM 767 C C . ARG A 1 99 ? -12.589 10.720 22.682 1.00 85.62 99 ARG A C 1
ATOM 769 O O . ARG A 1 99 ? -13.673 10.137 22.692 1.00 85.62 99 ARG A O 1
ATOM 776 N N . ALA A 1 100 ? -11.473 10.154 23.142 1.00 84.50 100 ALA A N 1
ATOM 777 C CA . ALA A 1 100 ? -11.444 8.837 23.772 1.00 84.50 100 ALA A CA 1
ATOM 778 C C . ALA A 1 100 ? -12.305 8.819 25.042 1.00 84.50 100 ALA A C 1
ATOM 780 O O . ALA A 1 100 ? -13.146 7.935 25.199 1.00 84.50 100 ALA A O 1
ATOM 781 N N . ALA A 1 101 ? -12.162 9.828 25.904 1.00 85.75 101 ALA A N 1
ATOM 782 C CA . ALA A 1 101 ? -12.957 9.988 27.114 1.00 85.75 101 ALA A CA 1
ATOM 783 C C . ALA A 1 101 ? -14.446 10.188 26.798 1.00 85.75 101 ALA A C 1
ATOM 785 O O . ALA A 1 101 ? -15.298 9.586 27.448 1.00 85.75 101 ALA A O 1
ATOM 786 N N . MET A 1 102 ? -14.783 10.957 25.759 1.00 86.44 102 MET A N 1
ATOM 787 C CA . MET A 1 102 ? -16.159 11.118 25.290 1.00 86.44 102 MET A CA 1
ATOM 788 C C . MET A 1 102 ? -16.747 9.771 24.853 1.00 86.44 102 MET A C 1
ATOM 790 O O . MET A 1 102 ? -17.844 9.417 25.288 1.00 86.44 102 MET A O 1
ATOM 794 N N . ILE A 1 103 ? -16.012 8.988 24.056 1.00 85.00 103 ILE A N 1
ATOM 795 C CA . ILE A 1 103 ? -16.422 7.639 23.638 1.00 85.00 103 ILE A CA 1
ATOM 796 C C . ILE A 1 103 ? -16.597 6.730 24.859 1.00 85.00 103 ILE A C 1
ATOM 798 O O . ILE A 1 103 ? -17.621 6.058 24.985 1.00 85.00 103 ILE A O 1
ATOM 802 N N . GLY A 1 104 ? -15.636 6.740 25.783 1.00 84.75 104 GLY A N 1
ATOM 803 C CA . GLY A 1 104 ? -15.698 5.962 27.014 1.00 84.75 104 GLY A CA 1
ATOM 804 C C . GLY A 1 104 ? -16.880 6.343 27.903 1.00 84.75 104 GLY A C 1
ATOM 805 O O . GLY A 1 104 ? -17.525 5.466 28.476 1.00 84.75 104 GLY A O 1
ATOM 806 N N . SER A 1 105 ? -17.238 7.625 27.974 1.00 85.31 105 SER A N 1
ATOM 807 C CA . SER A 1 105 ? -18.338 8.099 28.821 1.00 85.31 105 SER A CA 1
ATOM 808 C C . SER A 1 105 ? -19.697 7.484 28.448 1.00 85.31 105 SER A C 1
ATOM 810 O O . SER A 1 105 ? -20.560 7.261 29.308 1.00 85.31 105 SER A O 1
ATOM 812 N N . LEU A 1 106 ? -19.873 7.115 27.173 1.00 83.62 106 LEU A N 1
ATOM 813 C CA . LEU A 1 106 ? -21.063 6.416 26.686 1.00 83.62 106 LEU A CA 1
ATOM 814 C C . LEU A 1 106 ? -21.213 5.034 27.333 1.00 83.62 106 LEU A C 1
ATOM 816 O O . LEU A 1 106 ? -22.340 4.564 27.525 1.00 83.62 106 LEU A O 1
ATOM 820 N N . CYS A 1 107 ? -20.104 4.393 27.711 1.00 85.06 107 CYS A N 1
ATOM 821 C CA . CYS A 1 107 ? -20.121 3.114 28.408 1.00 85.06 107 CYS A CA 1
ATOM 822 C C . CYS A 1 107 ? -20.735 3.252 29.806 1.00 85.06 107 CYS A C 1
ATOM 824 O O . CYS A 1 107 ? -21.553 2.412 30.167 1.00 85.06 107 CYS A O 1
ATOM 826 N N . PHE A 1 108 ? -20.454 4.322 30.562 1.00 82.62 108 PHE A N 1
ATOM 827 C CA . PHE A 1 108 ? -21.096 4.551 31.869 1.00 82.62 108 PHE A CA 1
ATOM 828 C C . PHE A 1 108 ? -22.607 4.712 31.744 1.00 82.62 108 PHE A C 1
ATOM 830 O O . PHE A 1 108 ? -23.375 4.078 32.469 1.00 82.62 108 PHE A O 1
ATOM 837 N N . SER A 1 109 ? -23.038 5.535 30.786 1.00 82.12 109 SER A N 1
ATOM 838 C CA . SER A 1 109 ? -24.462 5.765 30.533 1.00 82.12 109 SER A CA 1
ATOM 839 C C . SER A 1 109 ? -25.174 4.458 30.184 1.00 82.12 109 SER A C 1
ATOM 841 O O . SER A 1 109 ? -26.250 4.176 30.713 1.00 82.12 109 SER A O 1
ATOM 843 N N . ARG A 1 110 ? -24.547 3.618 29.349 1.00 80.94 110 ARG A N 1
ATOM 844 C CA . ARG A 1 110 ? -25.080 2.299 28.994 1.00 80.94 110 ARG A CA 1
ATOM 845 C C . ARG A 1 110 ? -25.077 1.318 30.162 1.00 80.94 110 ARG A C 1
ATOM 847 O O . ARG A 1 110 ? -26.085 0.647 30.355 1.00 80.94 110 ARG A O 1
ATOM 854 N N . GLN A 1 111 ? -24.013 1.268 30.963 1.00 82.06 111 GLN A N 1
ATOM 855 C CA . GLN A 1 111 ? -23.954 0.410 32.148 1.00 82.06 111 GLN A CA 1
ATOM 856 C C . GLN A 1 111 ? -25.063 0.760 33.137 1.00 82.06 111 GLN A C 1
ATOM 858 O O . GLN A 1 111 ? -25.742 -0.124 33.648 1.00 82.06 111 GLN A O 1
ATOM 863 N N . ARG A 1 112 ? -25.282 2.056 33.377 1.00 82.00 112 ARG A N 1
ATOM 864 C CA . ARG A 1 112 ? -26.293 2.531 34.323 1.00 82.00 112 ARG A CA 1
ATOM 865 C C . ARG A 1 112 ? -27.718 2.206 33.878 1.00 82.00 112 ARG A C 1
ATOM 867 O O . ARG A 1 112 ? -28.548 1.889 34.718 1.00 82.00 112 ARG A O 1
ATOM 874 N N . ILE A 1 113 ? -28.012 2.327 32.582 1.00 81.62 113 ILE A N 1
ATOM 875 C CA . ILE A 1 113 ? -29.377 2.151 32.061 1.00 81.62 113 ILE A CA 1
ATOM 876 C C . ILE A 1 113 ? -29.671 0.679 31.755 1.00 81.62 113 ILE A C 1
ATOM 878 O O . ILE A 1 113 ? -30.760 0.208 32.055 1.00 81.62 113 ILE A O 1
ATOM 882 N N . PHE A 1 114 ? -28.713 -0.045 31.175 1.00 81.50 114 PHE A N 1
ATOM 883 C CA . PHE A 1 114 ? -28.938 -1.373 30.596 1.00 81.50 114 PHE A CA 1
ATOM 884 C C . PHE A 1 114 ? -28.122 -2.492 31.249 1.00 81.50 114 PHE A C 1
ATOM 886 O O . PHE A 1 114 ? -28.175 -3.624 30.775 1.00 81.50 114 PHE A O 1
ATOM 893 N N . SER A 1 115 ? -27.327 -2.183 32.279 1.00 78.19 115 SER A N 1
ATOM 894 C CA . SER A 1 115 ? -26.403 -3.135 32.915 1.00 78.19 115 SER A CA 1
ATOM 895 C C . SER A 1 115 ? -25.406 -3.772 31.934 1.00 78.19 115 SER A C 1
ATOM 897 O O . SER A 1 115 ? -24.956 -4.895 32.150 1.00 78.19 115 SER A O 1
ATOM 899 N N . GLY A 1 116 ? -25.068 -3.063 30.847 1.00 77.88 116 GLY A N 1
ATOM 900 C CA . GLY A 1 116 ? -24.068 -3.491 29.870 1.00 77.88 116 GLY A CA 1
ATOM 901 C C . GLY A 1 116 ? -24.433 -3.151 28.425 1.00 77.88 116 GLY A C 1
ATOM 902 O O . GLY A 1 116 ? -24.801 -2.020 28.089 1.00 77.88 116 GLY A O 1
ATOM 903 N N . VAL A 1 117 ? -24.289 -4.136 27.533 1.00 73.94 117 VAL A N 1
ATOM 904 C CA . VAL A 1 117 ? -24.587 -3.989 26.101 1.00 73.94 117 VAL A CA 1
ATOM 905 C C . VAL A 1 117 ? -26.093 -4.078 25.859 1.00 73.94 117 VAL A C 1
ATOM 907 O O . VAL A 1 117 ? -26.724 -5.091 26.140 1.00 73.94 117 VAL A O 1
ATOM 910 N N . ALA A 1 118 ? -26.659 -3.038 25.245 1.00 74.06 118 ALA A N 1
ATOM 911 C CA . ALA A 1 118 ? -28.059 -3.013 24.833 1.00 74.06 118 ALA A CA 1
ATOM 912 C C . ALA A 1 118 ? -28.237 -3.117 23.318 1.00 74.06 118 ALA A C 1
ATOM 914 O O . ALA A 1 118 ? -27.527 -2.465 22.543 1.00 74.06 118 ALA A O 1
ATOM 915 N N . ARG A 1 119 ? -29.264 -3.875 22.921 1.00 77.06 119 ARG A N 1
ATOM 916 C CA . ARG A 1 119 ? -29.867 -3.843 21.581 1.00 77.06 119 ARG A CA 1
ATOM 917 C C . ARG A 1 119 ? -30.989 -2.805 21.542 1.00 77.06 119 ARG A C 1
ATOM 919 O O . ARG A 1 119 ? -31.579 -2.511 22.577 1.00 77.06 119 ARG A O 1
ATOM 926 N N . LEU A 1 120 ? -31.334 -2.316 20.348 1.00 75.69 120 LEU A N 1
ATOM 927 C CA . LEU A 1 120 ? -32.459 -1.389 20.136 1.00 75.69 120 LEU A CA 1
ATOM 928 C C . LEU A 1 120 ? -33.768 -1.886 20.775 1.00 75.69 120 LEU A C 1
ATOM 930 O O . LEU A 1 120 ? -34.416 -1.123 21.474 1.00 75.69 120 LEU A O 1
ATOM 934 N N . ALA A 1 1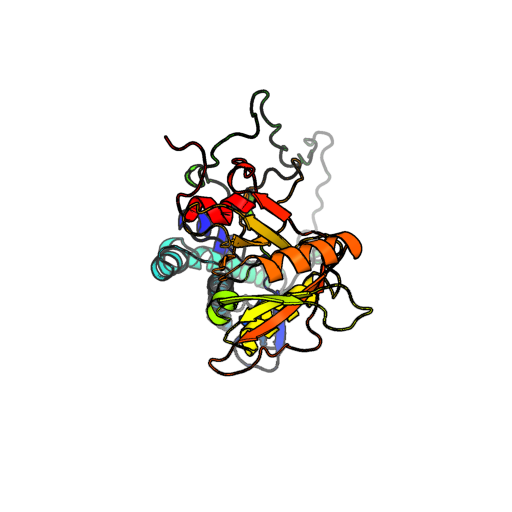21 ? -34.087 -3.178 20.664 1.00 75.94 121 ALA A N 1
ATOM 935 C CA . ALA A 1 121 ? -35.271 -3.770 21.302 1.00 75.94 121 ALA A CA 1
ATOM 936 C C . ALA A 1 121 ? -35.271 -3.695 22.847 1.00 75.94 121 ALA A C 1
ATOM 938 O O . ALA A 1 121 ? -36.314 -3.799 23.481 1.00 75.94 121 ALA A O 1
ATOM 939 N N . GLY A 1 122 ? -34.106 -3.516 23.479 1.00 75.12 122 GLY A N 1
ATOM 940 C CA . GLY A 1 122 ? -34.010 -3.307 24.925 1.00 75.12 122 GLY A CA 1
ATOM 941 C C . GLY A 1 122 ? -34.504 -1.928 25.368 1.00 75.12 122 GLY A C 1
ATOM 942 O O . GLY A 1 122 ? -34.853 -1.761 26.532 1.00 75.12 122 GLY A O 1
ATOM 943 N N . TRP A 1 123 ? -34.575 -0.953 24.456 1.00 74.69 123 TRP A N 1
ATOM 944 C CA . TRP A 1 123 ? -35.007 0.411 24.770 1.00 74.69 123 TRP A CA 1
ATOM 945 C C . TRP A 1 123 ? -36.496 0.507 25.091 1.00 74.69 123 TRP A C 1
ATOM 947 O O . TRP A 1 123 ? -36.868 1.317 25.937 1.00 74.69 123 TRP A O 1
ATOM 957 N N . ASP A 1 124 ? -37.328 -0.364 24.515 1.00 76.19 124 ASP A N 1
ATOM 958 C CA . ASP A 1 124 ? -38.770 -0.403 24.792 1.00 76.19 124 ASP A CA 1
ATOM 959 C C . ASP A 1 124 ? -39.068 -0.659 26.280 1.00 76.19 124 ASP A C 1
ATOM 961 O O . ASP A 1 124 ? -40.075 -0.190 26.808 1.00 76.19 124 ASP A O 1
ATOM 965 N N . LYS A 1 125 ? -38.160 -1.349 26.988 1.00 76.69 125 LYS A N 1
ATOM 966 C CA . LYS A 1 125 ? -38.270 -1.603 28.434 1.00 76.69 125 LYS A CA 1
ATOM 967 C C . LYS A 1 125 ? -38.011 -0.357 29.286 1.00 76.69 125 LYS A C 1
ATOM 969 O O . LYS A 1 125 ? -38.534 -0.263 30.391 1.00 76.69 125 LYS A O 1
ATOM 974 N N . HIS A 1 126 ? -37.209 0.583 28.787 1.00 73.56 126 HIS A N 1
ATOM 975 C CA . HIS A 1 126 ? -36.800 1.794 29.511 1.00 73.56 126 HIS A CA 1
ATOM 976 C C . HIS A 1 126 ? -37.520 3.060 29.025 1.00 73.56 126 HIS A C 1
ATOM 978 O O . HIS A 1 126 ? -37.476 4.087 29.698 1.00 73.56 126 HIS A O 1
ATOM 984 N N . SER A 1 127 ? -38.211 2.992 27.885 1.00 72.50 127 SER A N 1
ATOM 985 C CA . SER A 1 127 ? -39.082 4.049 27.371 1.00 72.50 127 SER A CA 1
ATOM 986 C C . SER A 1 127 ? -40.454 3.467 27.002 1.00 72.50 127 SER A C 1
ATOM 988 O O . SER A 1 127 ? -40.793 3.347 25.826 1.00 72.50 127 SER A O 1
ATOM 990 N N . PRO A 1 128 ? -41.270 3.074 28.001 1.00 68.56 128 PRO A N 1
ATOM 991 C CA . PRO A 1 128 ? -42.553 2.413 27.747 1.00 68.56 128 PRO A CA 1
ATOM 992 C C . PRO A 1 128 ? -43.585 3.358 27.117 1.00 68.56 128 PRO A C 1
ATOM 994 O O . PRO A 1 128 ? -44.578 2.918 26.535 1.00 68.56 128 PRO A O 1
ATOM 997 N N . LYS A 1 129 ? -43.372 4.674 27.237 1.00 80.31 129 LYS A N 1
ATOM 998 C CA . LYS A 1 129 ? -44.285 5.689 26.727 1.00 80.31 129 LYS A CA 1
ATOM 999 C C . LYS A 1 129 ? -44.032 5.906 25.239 1.00 80.31 129 LYS A C 1
ATOM 1001 O O . LYS A 1 129 ? -43.094 6.594 24.845 1.00 80.31 129 LYS A O 1
ATOM 1006 N N . LYS A 1 130 ? -44.905 5.330 24.417 1.00 73.94 130 LYS A N 1
ATOM 1007 C CA . LYS A 1 130 ? -44.930 5.571 22.975 1.00 73.94 130 LYS A CA 1
ATOM 1008 C C . LYS A 1 130 ? -45.606 6.910 22.697 1.00 73.94 130 LYS A C 1
ATOM 1010 O O . LYS A 1 130 ? -46.669 7.201 23.240 1.00 73.94 130 LYS A O 1
ATOM 1015 N N . PHE A 1 131 ? -44.977 7.718 21.854 1.00 80.56 131 PHE A N 1
ATOM 1016 C CA . PHE A 1 131 ? -45.545 8.967 21.363 1.00 80.56 131 PHE A CA 1
ATOM 1017 C C . PHE A 1 131 ? -45.942 8.764 19.911 1.00 80.56 131 PHE A C 1
ATOM 1019 O O . PHE A 1 131 ? -45.088 8.482 19.069 1.00 80.56 131 PHE A O 1
ATOM 1026 N N . GLU A 1 132 ? -47.233 8.889 19.622 1.00 84.50 132 GLU A N 1
ATOM 1027 C CA . GLU A 1 132 ? -47.690 8.822 18.243 1.00 84.50 132 GLU A CA 1
ATOM 1028 C C . GLU A 1 132 ? -47.175 10.022 17.452 1.00 84.50 132 GLU A C 1
ATOM 1030 O O . GLU A 1 132 ? -47.133 11.162 17.930 1.00 84.50 132 GLU A O 1
ATOM 1035 N N . ALA A 1 133 ? -46.757 9.749 16.220 1.00 81.81 133 ALA A N 1
ATOM 1036 C CA . ALA A 1 133 ? -46.363 10.780 15.285 1.00 81.81 133 ALA A CA 1
ATOM 1037 C C . ALA A 1 133 ? -47.566 11.696 15.016 1.00 81.81 133 ALA A C 1
ATOM 1039 O O . ALA A 1 133 ? -48.588 11.241 14.506 1.00 81.81 133 ALA A O 1
ATOM 1040 N N . ARG A 1 134 ? -47.451 12.993 15.330 1.00 88.44 134 ARG A N 1
ATOM 1041 C CA . ARG A 1 134 ? -48.503 13.958 14.986 1.00 88.44 134 ARG A CA 1
ATOM 1042 C C . ARG A 1 134 ? -48.680 14.015 13.470 1.00 88.44 134 ARG A C 1
ATOM 1044 O O . ARG A 1 134 ? -47.697 13.987 12.729 1.00 88.44 134 ARG A O 1
ATOM 1051 N N . SER A 1 135 ? -49.922 14.164 13.021 1.00 84.81 135 SER A N 1
ATOM 1052 C CA . SER A 1 135 ? -50.263 14.303 11.599 1.00 84.81 135 SER A CA 1
ATOM 1053 C C . SER A 1 135 ? -49.564 15.492 10.929 1.00 84.81 135 SER A C 1
ATOM 1055 O O . SER A 1 135 ? -49.258 15.430 9.746 1.00 84.81 135 SER A O 1
ATOM 1057 N N . ASN A 1 136 ? -49.242 16.540 11.693 1.00 89.75 136 ASN A N 1
ATOM 1058 C CA . ASN A 1 136 ? -48.531 17.732 11.232 1.00 89.75 136 ASN A CA 1
ATOM 1059 C C . ASN A 1 136 ? -47.001 17.665 11.401 1.00 89.75 136 ASN A C 1
ATOM 1061 O O . ASN A 1 136 ? -46.343 18.707 11.394 1.00 89.75 136 ASN A O 1
ATOM 1065 N N . ARG A 1 137 ? -46.415 16.478 11.614 1.00 85.38 137 ARG A N 1
ATOM 1066 C CA . ARG A 1 137 ? -44.957 16.366 11.743 1.00 85.38 137 ARG A CA 1
ATOM 1067 C C . ARG A 1 137 ? -44.262 16.816 10.449 1.00 85.38 137 ARG A C 1
ATOM 1069 O O . ARG A 1 137 ? -44.746 16.485 9.364 1.00 85.38 137 ARG A O 1
ATOM 1076 N N . PRO A 1 138 ? -43.102 17.486 10.540 1.00 84.19 138 PRO A N 1
ATOM 1077 C CA . PRO A 1 138 ? -42.301 17.740 9.358 1.00 84.19 138 PRO A CA 1
ATOM 1078 C C . PRO A 1 138 ? -41.901 16.400 8.720 1.00 84.19 138 PRO A C 1
ATOM 1080 O O . PRO A 1 138 ? -41.497 15.476 9.441 1.00 84.19 138 PRO A O 1
ATOM 1083 N N . PRO A 1 139 ? -42.011 16.253 7.390 1.00 81.50 139 PRO A N 1
ATOM 1084 C CA . PRO A 1 139 ? -41.483 15.084 6.712 1.00 81.50 139 PRO A CA 1
ATOM 1085 C C . PRO A 1 139 ? -39.961 15.070 6.879 1.00 81.50 139 PRO A C 1
ATOM 1087 O O . PRO A 1 139 ? -39.268 15.995 6.462 1.00 81.50 139 PRO A O 1
ATOM 1090 N N . VAL A 1 140 ? -39.430 14.012 7.497 1.00 77.00 140 VAL A N 1
ATOM 1091 C CA . VAL A 1 140 ? -37.983 13.775 7.516 1.00 77.00 140 VAL A CA 1
ATOM 1092 C C . VAL A 1 140 ? -37.601 13.241 6.144 1.00 77.00 140 VAL A C 1
ATOM 1094 O O . VAL A 1 140 ? -37.658 12.037 5.889 1.00 77.00 140 VAL A O 1
ATOM 1097 N N . VAL A 1 141 ? -37.243 14.145 5.241 1.00 78.38 141 VAL A N 1
ATOM 1098 C CA . VAL A 1 141 ? -36.609 13.776 3.980 1.00 78.38 141 VAL A CA 1
ATOM 1099 C C . VAL A 1 141 ? -35.148 13.510 4.302 1.00 78.38 141 VAL A C 1
ATOM 1101 O O . VAL A 1 141 ? -34.426 14.402 4.741 1.00 78.38 141 VAL A O 1
ATOM 1104 N N . ARG A 1 142 ? -34.704 12.260 4.137 1.00 63.84 142 ARG A N 1
ATOM 1105 C CA . ARG A 1 142 ? -33.268 11.985 4.133 1.00 63.84 142 ARG A CA 1
ATOM 1106 C C . ARG A 1 142 ? -32.698 12.624 2.879 1.00 63.84 142 ARG A C 1
ATOM 1108 O O . ARG A 1 142 ? -32.766 12.030 1.804 1.00 63.84 142 ARG A O 1
ATOM 1115 N N . GLU A 1 143 ? -32.150 13.821 3.019 1.00 55.03 143 GLU A N 1
ATOM 1116 C CA . GLU A 1 143 ? -31.272 14.363 1.998 1.00 55.03 143 GLU A CA 1
ATOM 1117 C C . GLU A 1 143 ? -30.100 13.394 1.858 1.00 55.03 143 GLU A C 1
ATOM 1119 O O . GLU A 1 143 ? -29.380 13.098 2.817 1.00 55.03 143 GLU A O 1
ATOM 1124 N N . ARG A 1 144 ? -29.931 12.833 0.657 1.00 54.69 144 ARG A N 1
ATOM 1125 C CA . ARG A 1 144 ? -28.614 12.310 0.302 1.00 54.69 144 ARG A CA 1
ATOM 1126 C C . ARG A 1 144 ? -27.670 13.508 0.401 1.00 54.69 144 ARG A C 1
ATOM 1128 O O . ARG A 1 144 ? -28.074 14.570 -0.075 1.00 54.69 144 ARG A O 1
ATOM 1135 N N . PRO A 1 145 ? -26.479 13.370 1.016 1.00 52.53 145 PRO A N 1
ATOM 1136 C CA . PRO A 1 145 ? -25.511 14.460 1.026 1.00 52.53 145 PRO A CA 1
ATOM 1137 C C . PRO A 1 145 ? -25.427 14.991 -0.398 1.00 52.53 145 PRO A C 1
ATOM 1139 O O . PRO A 1 145 ? -25.272 14.188 -1.325 1.00 52.53 145 PRO A O 1
ATOM 1142 N N . ALA A 1 146 ? -25.682 16.292 -0.566 1.00 46.78 146 ALA A N 1
ATOM 1143 C CA . ALA A 1 146 ? -25.750 16.898 -1.881 1.00 46.78 146 ALA A CA 1
ATOM 1144 C C . ALA A 1 146 ? -24.478 16.492 -2.620 1.00 46.78 146 ALA A C 1
ATOM 1146 O O . ALA A 1 146 ? -23.370 16.832 -2.198 1.00 46.78 146 ALA A O 1
ATOM 1147 N N . ARG A 1 147 ? -24.631 15.702 -3.688 1.00 46.94 147 ARG A N 1
ATOM 1148 C CA . ARG A 1 147 ? -23.568 15.540 -4.668 1.00 46.94 147 ARG A CA 1
ATOM 1149 C C . ARG A 1 147 ? -23.329 16.971 -5.119 1.00 46.94 147 ARG A C 1
ATOM 1151 O O . ARG A 1 147 ? -24.239 17.541 -5.713 1.00 46.94 147 ARG A O 1
ATOM 1158 N N . LYS A 1 148 ? -22.216 17.594 -4.707 1.00 46.03 148 LYS A N 1
ATOM 1159 C CA . LYS A 1 148 ? -21.847 18.922 -5.204 1.00 46.03 148 LYS A CA 1
ATOM 1160 C C . LYS A 1 148 ? -21.872 18.763 -6.719 1.00 46.03 148 LYS A C 1
ATOM 1162 O O . LYS A 1 148 ? -21.036 18.040 -7.260 1.00 46.03 148 LYS A O 1
ATOM 1167 N N . GLU A 1 149 ? -22.905 19.291 -7.372 1.00 38.09 149 GLU A N 1
ATOM 1168 C CA . GLU A 1 149 ? -22.932 19.292 -8.823 1.00 38.09 149 GLU A CA 1
ATOM 1169 C C . GLU A 1 149 ? -21.680 20.057 -9.244 1.00 38.09 149 GLU A C 1
ATOM 1171 O O . GLU A 1 149 ? -21.399 21.112 -8.654 1.00 38.09 149 GLU A O 1
ATOM 1176 N N . PRO A 1 150 ? -20.864 19.505 -10.158 1.00 40.25 150 PRO A N 1
ATOM 1177 C CA . PRO A 1 150 ? -19.754 20.266 -10.697 1.00 40.25 150 PRO A CA 1
ATOM 1178 C C . PRO A 1 150 ? -20.356 21.562 -11.231 1.00 40.25 150 PRO A C 1
ATOM 1180 O O . PRO A 1 150 ? -21.274 21.525 -12.051 1.00 40.25 150 PRO A O 1
ATOM 1183 N N . ARG A 1 151 ? -19.926 22.702 -10.678 1.00 40.53 151 ARG A N 1
ATOM 1184 C CA . ARG A 1 151 ? -20.447 24.003 -11.103 1.00 40.53 151 ARG A CA 1
ATOM 1185 C C . ARG A 1 151 ? -20.197 24.103 -12.604 1.00 40.53 151 ARG A C 1
ATOM 1187 O O . ARG A 1 151 ? -19.095 23.779 -13.043 1.00 40.53 151 ARG A O 1
ATOM 1194 N N . GLU A 1 152 ? -21.189 24.518 -13.390 1.00 31.09 152 GLU A N 1
ATOM 1195 C CA . GLU A 1 152 ? -20.972 24.791 -14.815 1.00 31.09 152 GLU A CA 1
ATOM 1196 C C . GLU A 1 152 ? -19.790 25.764 -14.950 1.00 31.09 152 GLU A C 1
ATOM 1198 O O . GLU A 1 152 ? -19.829 26.883 -14.438 1.00 31.09 152 GLU A O 1
ATOM 1203 N N . GLY A 1 153 ? -18.698 25.281 -15.552 1.00 38.62 153 GLY A N 1
ATOM 1204 C CA . GLY A 1 153 ? -17.407 25.974 -15.614 1.00 38.62 153 GLY A CA 1
ATOM 1205 C C . GLY A 1 153 ? -16.248 25.286 -14.878 1.00 38.62 153 GLY A C 1
ATOM 1206 O O . GLY A 1 153 ? -15.103 25.655 -15.125 1.00 38.62 153 GLY A O 1
ATOM 1207 N N . ASP A 1 154 ? -16.484 24.262 -14.046 1.00 34.72 154 ASP A N 1
ATOM 1208 C CA . ASP A 1 154 ? -15.423 23.382 -13.528 1.00 34.72 154 ASP A CA 1
ATOM 1209 C C . ASP A 1 154 ? -14.986 22.413 -14.644 1.00 34.72 154 ASP A C 1
ATOM 1211 O O . ASP A 1 154 ? -15.272 21.215 -14.649 1.00 34.72 154 ASP A O 1
ATOM 1215 N N . THR A 1 155 ? -14.261 22.943 -15.631 1.00 32.31 155 THR A N 1
ATOM 1216 C CA . THR A 1 155 ? -13.295 22.139 -16.385 1.00 32.31 155 THR A CA 1
ATOM 1217 C C . THR A 1 155 ? -12.417 21.387 -15.386 1.00 32.31 155 THR A C 1
ATOM 1219 O O . THR A 1 155 ? -12.050 21.960 -14.360 1.00 32.31 155 THR A O 1
ATOM 1222 N N . ALA A 1 156 ? -12.082 20.128 -15.684 1.00 37.97 156 ALA A N 1
ATOM 1223 C CA . ALA A 1 156 ? -11.256 19.207 -14.894 1.00 37.97 156 ALA A CA 1
ATOM 1224 C C . ALA A 1 156 ? -9.794 19.686 -14.701 1.00 37.97 156 ALA A C 1
ATOM 1226 O O . ALA A 1 156 ? -8.843 18.991 -15.033 1.00 37.97 156 ALA A O 1
ATOM 1227 N N . SER A 1 157 ? -9.630 20.908 -14.203 1.00 41.31 157 SER A N 1
ATOM 1228 C CA . SER A 1 157 ? -8.411 21.707 -14.186 1.00 41.31 157 SER A CA 1
ATOM 1229 C C . SER A 1 157 ? -8.453 22.694 -13.016 1.00 41.31 157 SER A C 1
ATOM 1231 O O . SER A 1 157 ? -8.256 23.898 -13.181 1.00 41.31 157 SER A O 1
ATOM 1233 N N . ARG A 1 158 ? -8.729 22.200 -11.809 1.00 35.41 158 ARG A N 1
ATOM 1234 C CA . ARG A 1 158 ? -8.310 22.911 -10.602 1.00 35.41 158 ARG A CA 1
ATOM 1235 C C . ARG A 1 158 ? -7.116 22.182 -10.030 1.00 35.41 158 ARG A C 1
ATOM 1237 O O . ARG A 1 158 ? -7.240 21.019 -9.652 1.00 35.41 158 ARG A O 1
ATOM 1244 N N . ASP A 1 159 ? -5.997 22.893 -9.951 1.00 40.09 159 ASP A N 1
ATOM 1245 C CA . ASP A 1 159 ? -4.918 22.596 -9.019 1.00 40.09 159 ASP A CA 1
ATOM 1246 C C . ASP A 1 159 ? -5.540 22.434 -7.628 1.00 40.09 159 ASP A C 1
ATOM 1248 O O . ASP A 1 159 ? -5.888 23.400 -6.942 1.00 40.09 159 ASP A O 1
ATOM 1252 N N . PHE A 1 160 ? -5.809 21.183 -7.256 1.00 44.12 160 PHE A N 1
ATOM 1253 C CA . PHE A 1 160 ? -6.473 20.857 -6.008 1.00 44.12 160 PHE A CA 1
ATOM 1254 C C . PHE A 1 160 ? -5.444 21.017 -4.893 1.00 44.12 160 PHE A C 1
ATOM 1256 O O . PHE A 1 160 ? -4.659 20.116 -4.596 1.00 44.12 160 PHE A O 1
ATOM 1263 N N . HIS A 1 161 ? -5.403 22.203 -4.294 1.00 51.00 161 HIS A N 1
ATOM 1264 C CA . HIS A 1 161 ? -4.560 22.449 -3.137 1.00 51.00 161 HIS A CA 1
ATOM 1265 C C . HIS A 1 161 ? -5.198 21.818 -1.898 1.00 51.00 161 HIS A C 1
ATOM 1267 O O . HIS A 1 161 ? -6.266 22.242 -1.454 1.00 51.00 161 HIS A O 1
ATOM 1273 N N . LEU A 1 162 ? -4.499 20.840 -1.309 1.00 54.34 162 LEU A N 1
ATOM 1274 C CA . LEU A 1 162 ? -4.823 20.217 -0.014 1.00 54.34 162 LEU A CA 1
ATOM 1275 C C . LEU A 1 162 ? -5.139 21.254 1.083 1.00 54.34 162 LEU A C 1
ATOM 1277 O O . LEU A 1 162 ? -5.911 20.972 1.991 1.00 54.34 162 LEU A O 1
ATOM 1281 N N . SER A 1 163 ? -4.587 22.464 0.959 1.00 53.72 163 SER A N 1
ATOM 1282 C CA . SER A 1 163 ? -4.795 23.625 1.829 1.00 53.72 163 SER A CA 1
ATOM 1283 C C . SER A 1 163 ? -6.247 24.115 1.920 1.00 53.72 163 SER A C 1
ATOM 1285 O O . SER A 1 163 ? -6.588 24.779 2.890 1.00 53.72 163 SER A O 1
ATOM 1287 N N . ASN A 1 164 ? -7.101 23.804 0.937 1.00 59.72 164 ASN A N 1
ATOM 1288 C CA . ASN A 1 164 ? -8.529 24.172 0.947 1.00 59.72 164 ASN A CA 1
ATOM 1289 C C . ASN A 1 164 ? -9.415 23.112 1.647 1.00 59.72 164 ASN A C 1
ATOM 1291 O O . ASN A 1 164 ? -10.632 23.256 1.742 1.00 59.72 164 ASN A O 1
ATOM 1295 N N . MET A 1 165 ? -8.747 22.072 2.146 1.00 65.88 165 MET A N 1
ATOM 1296 C CA . MET A 1 165 ? -9.109 21.083 3.150 1.00 65.88 165 MET A CA 1
ATOM 1297 C C . MET A 1 165 ? -9.924 21.510 4.369 1.00 65.88 165 MET A C 1
ATOM 1299 O O . MET A 1 165 ? -9.308 22.097 5.251 1.00 65.88 165 MET A O 1
ATOM 1303 N N . THR A 1 166 ? -11.217 21.199 4.512 1.00 68.19 166 THR A N 1
ATOM 1304 C CA . THR A 1 166 ? -11.915 21.441 5.802 1.00 68.19 166 THR A CA 1
ATOM 1305 C C . THR A 1 166 ? -12.722 20.262 6.349 1.00 68.19 166 THR A C 1
ATOM 1307 O O . THR A 1 166 ? -13.143 20.314 7.502 1.00 68.19 166 THR A O 1
ATOM 1310 N N . ASP A 1 167 ? -12.927 19.187 5.578 1.00 74.88 167 ASP A N 1
ATOM 1311 C CA . ASP A 1 167 ? -13.715 18.022 6.004 1.00 74.88 167 ASP A CA 1
ATOM 1312 C C . ASP A 1 167 ? -13.026 16.706 5.613 1.00 74.88 167 ASP A C 1
ATOM 1314 O O . ASP A 1 167 ? -12.821 16.421 4.431 1.00 74.88 167 ASP A O 1
ATOM 1318 N N . HIS A 1 168 ? -12.710 15.858 6.600 1.00 74.88 168 HIS A N 1
ATOM 1319 C CA . HIS A 1 168 ? -12.061 14.559 6.373 1.00 74.88 168 HIS A CA 1
ATOM 1320 C C . HIS A 1 168 ? -12.934 13.587 5.568 1.00 74.88 168 HIS A C 1
ATOM 1322 O O . HIS A 1 168 ? -12.421 12.632 4.988 1.00 74.88 168 HIS A O 1
ATOM 1328 N N . ARG A 1 169 ? -14.251 13.810 5.494 1.00 77.69 169 ARG A N 1
ATOM 1329 C CA . ARG A 1 169 ? -15.177 12.991 4.692 1.00 77.69 169 ARG A CA 1
ATOM 1330 C C . ARG A 1 169 ? -15.042 13.249 3.196 1.00 77.69 169 ARG A C 1
ATOM 1332 O O . ARG A 1 169 ? -15.481 12.419 2.400 1.00 77.69 169 ARG A O 1
ATOM 1339 N N . GLU A 1 170 ? -14.419 14.363 2.811 1.00 73.88 170 GLU A N 1
ATOM 1340 C CA . GLU A 1 170 ? -14.041 14.644 1.425 1.00 73.88 170 GLU A CA 1
ATOM 1341 C C . GLU A 1 170 ? -12.800 13.838 0.995 1.00 73.88 170 GLU A C 1
ATOM 1343 O O . GLU A 1 170 ? -12.417 13.888 -0.169 1.00 73.88 170 GLU A O 1
ATOM 1348 N N . MET A 1 171 ? -12.197 13.041 1.887 1.00 72.88 171 MET A N 1
ATOM 1349 C CA . MET A 1 171 ? -11.036 12.201 1.595 1.00 72.88 171 MET A CA 1
ATOM 1350 C C . MET A 1 171 ? -11.395 10.724 1.450 1.00 72.88 171 MET A C 1
ATOM 1352 O O . MET A 1 171 ? -12.262 10.177 2.136 1.00 72.88 171 MET A O 1
ATOM 1356 N N . LYS A 1 172 ? -10.648 10.039 0.587 1.00 79.38 172 LYS A N 1
ATOM 1357 C CA . LYS A 1 172 ? -10.632 8.581 0.494 1.00 79.38 172 LYS A CA 1
ATOM 1358 C C . LYS A 1 172 ? -9.207 8.118 0.230 1.00 79.38 172 LYS A C 1
ATOM 1360 O O . LYS A 1 172 ? -8.495 8.729 -0.552 1.00 79.38 172 LYS A O 1
ATOM 1365 N N . VAL A 1 173 ? -8.789 7.021 0.844 1.00 80.44 173 VAL A N 1
ATOM 1366 C CA . VAL A 1 173 ? -7.502 6.394 0.521 1.00 80.44 173 VAL A CA 1
ATOM 1367 C C . VAL A 1 173 ? -7.731 5.377 -0.585 1.00 80.44 173 VAL A C 1
ATOM 1369 O O . VAL A 1 173 ? -8.642 4.554 -0.477 1.00 80.44 173 VAL A O 1
ATOM 1372 N N . HIS A 1 174 ? -6.922 5.440 -1.641 1.00 84.25 174 HIS A N 1
ATOM 1373 C CA . HIS A 1 174 ? -6.917 4.455 -2.715 1.00 84.25 174 HIS A CA 1
ATOM 1374 C C . HIS A 1 174 ? -5.476 4.076 -3.088 1.00 84.25 174 HIS A C 1
ATOM 1376 O O . HIS A 1 174 ? -4.879 4.615 -4.018 1.00 84.25 174 HIS A O 1
ATOM 1382 N N . SER A 1 175 ? -4.868 3.174 -2.320 1.00 87.56 175 SER A N 1
ATOM 1383 C CA . SER A 1 175 ? -3.441 2.853 -2.398 1.00 87.56 175 SER A CA 1
ATOM 1384 C C . SER A 1 175 ? -3.172 1.347 -2.509 1.00 87.56 175 SER A C 1
ATOM 1386 O O . SER A 1 175 ? -3.638 0.532 -1.701 1.00 87.56 175 SER A O 1
ATOM 1388 N N . VAL A 1 176 ? -2.344 0.970 -3.483 1.00 92.94 176 VAL A N 1
ATOM 1389 C CA . VAL A 1 176 ? -1.695 -0.348 -3.583 1.00 92.94 176 VAL A CA 1
ATOM 1390 C C . VAL A 1 176 ? -0.292 -0.354 -2.968 1.00 92.94 176 VAL A C 1
ATOM 1392 O O . VAL A 1 176 ? 0.300 -1.422 -2.831 1.00 92.94 176 VAL A O 1
ATOM 1395 N N . ILE A 1 177 ? 0.234 0.810 -2.577 1.00 93.75 177 ILE A N 1
ATOM 1396 C CA . ILE A 1 177 ? 1.585 0.968 -2.034 1.00 93.75 177 ILE A CA 1
ATOM 1397 C C . ILE A 1 177 ? 1.524 1.111 -0.515 1.00 93.75 177 ILE A C 1
ATOM 1399 O O . ILE A 1 177 ? 1.103 2.136 0.015 1.00 93.75 177 ILE A O 1
ATOM 1403 N N . ASP A 1 178 ? 2.014 0.092 0.184 1.00 92.31 178 ASP A N 1
ATOM 1404 C CA . ASP A 1 178 ? 2.407 0.218 1.584 1.00 92.31 178 ASP A CA 1
ATOM 1405 C C . ASP A 1 178 ? 3.826 0.784 1.657 1.00 92.31 178 ASP A C 1
ATOM 1407 O O . ASP A 1 178 ? 4.797 0.090 1.360 1.00 92.31 178 ASP A O 1
ATOM 1411 N N . VAL A 1 179 ? 3.949 2.051 2.036 1.00 92.38 179 VAL A N 1
ATOM 1412 C CA . VAL A 1 179 ? 5.233 2.749 2.027 1.00 92.38 179 VAL A CA 1
ATOM 1413 C C . VAL A 1 179 ? 6.264 2.062 2.922 1.00 92.38 179 VAL A C 1
ATOM 1415 O O . VAL A 1 179 ? 7.378 1.823 2.462 1.00 92.38 179 VAL A O 1
ATOM 1418 N N . HIS A 1 180 ? 5.888 1.653 4.134 1.00 92.12 180 HIS A N 1
ATOM 1419 C CA . HIS A 1 180 ? 6.805 1.007 5.072 1.00 92.12 180 HIS A CA 1
ATOM 1420 C C . HIS A 1 180 ? 7.326 -0.335 4.544 1.00 92.12 180 HIS A C 1
ATOM 1422 O O . HIS A 1 180 ? 8.515 -0.641 4.674 1.00 92.12 180 HIS A O 1
ATOM 1428 N N . LEU A 1 181 ? 6.455 -1.142 3.927 1.00 93.44 181 LEU A N 1
ATOM 1429 C CA . LEU A 1 181 ? 6.875 -2.402 3.309 1.00 93.44 181 LEU A CA 1
ATOM 1430 C C . LEU A 1 181 ? 7.765 -2.173 2.090 1.00 93.44 181 LEU A C 1
ATOM 1432 O O . LEU A 1 181 ? 8.762 -2.872 1.937 1.00 93.44 181 LEU A O 1
ATOM 1436 N N . TRP A 1 182 ? 7.427 -1.211 1.234 1.00 96.00 182 TRP A N 1
ATOM 1437 C CA . TRP A 1 182 ? 8.210 -0.914 0.035 1.00 96.00 182 TRP A CA 1
ATOM 1438 C C . TRP A 1 182 ? 9.594 -0.349 0.357 1.00 96.00 182 TRP A C 1
ATOM 1440 O O . TRP A 1 182 ? 10.561 -0.724 -0.306 1.00 96.00 182 TRP A O 1
ATOM 1450 N N . ASP A 1 183 ? 9.704 0.490 1.387 1.00 95.38 183 ASP A N 1
ATOM 1451 C CA . ASP A 1 183 ? 10.989 1.032 1.841 1.00 95.3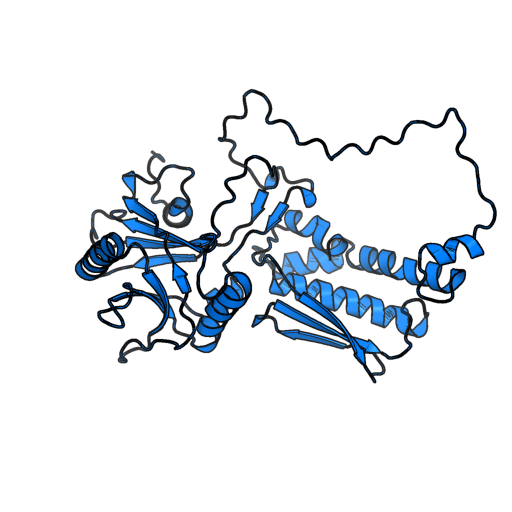8 183 ASP A CA 1
ATOM 1452 C C . ASP A 1 183 ? 11.882 -0.080 2.387 1.00 95.38 183 ASP A C 1
ATOM 1454 O O . ASP A 1 183 ? 13.044 -0.192 2.005 1.00 95.38 183 ASP A O 1
ATOM 1458 N N . ARG A 1 184 ? 11.316 -0.984 3.194 1.00 96.44 184 ARG A N 1
ATOM 1459 C CA . ARG A 1 184 ? 12.026 -2.177 3.676 1.00 96.44 184 ARG A CA 1
ATOM 1460 C C . ARG A 1 184 ? 12.367 -3.182 2.583 1.00 96.44 184 ARG A C 1
ATOM 1462 O O . ARG A 1 184 ? 13.348 -3.907 2.726 1.00 96.44 184 ARG A O 1
ATOM 1469 N N . ALA A 1 185 ? 11.532 -3.299 1.551 1.00 96.44 185 ALA A N 1
ATOM 1470 C CA . ALA A 1 185 ? 11.761 -4.215 0.438 1.00 96.44 185 ALA A CA 1
ATOM 1471 C C . ALA A 1 185 ? 12.964 -3.790 -0.412 1.00 96.44 185 ALA A C 1
ATOM 1473 O O . ALA A 1 185 ? 13.612 -4.651 -1.013 1.00 96.44 185 ALA A O 1
ATOM 1474 N N . GLU A 1 186 ? 13.271 -2.489 -0.426 1.00 96.69 186 GLU A N 1
ATOM 1475 C CA . GLU A 1 186 ? 14.318 -1.879 -1.242 1.00 96.69 186 GLU A CA 1
ATOM 1476 C C . GLU A 1 186 ? 14.181 -2.302 -2.709 1.00 96.69 186 GLU A C 1
ATOM 1478 O O . GLU A 1 186 ? 14.944 -3.121 -3.227 1.00 96.69 186 GLU A O 1
ATOM 1483 N N . TRP A 1 187 ? 13.157 -1.772 -3.382 1.00 97.75 187 TRP A N 1
ATOM 1484 C CA . TRP A 1 187 ? 12.991 -1.962 -4.821 1.00 97.75 187 TRP A CA 1
ATOM 1485 C C . TRP A 1 187 ? 14.144 -1.299 -5.585 1.00 97.75 187 TRP A C 1
ATOM 1487 O O . TRP A 1 187 ? 14.449 -0.130 -5.367 1.00 97.75 187 TRP A O 1
ATOM 1497 N N . THR A 1 188 ? 14.782 -2.047 -6.484 1.00 95.75 188 THR A N 1
ATOM 1498 C CA . THR A 1 188 ? 16.012 -1.625 -7.184 1.00 95.75 188 THR A CA 1
ATOM 1499 C C . THR A 1 188 ? 15.910 -1.664 -8.699 1.00 95.75 188 THR A C 1
ATOM 1501 O O . THR A 1 188 ? 16.737 -1.062 -9.375 1.00 95.75 188 THR A O 1
ATOM 1504 N N . GLY A 1 189 ? 14.930 -2.373 -9.257 1.00 95.75 189 GLY A N 1
ATOM 1505 C CA . GLY A 1 189 ? 14.831 -2.491 -10.702 1.00 95.75 189 GLY A CA 1
ATOM 1506 C C . GLY A 1 189 ? 13.748 -3.441 -11.187 1.00 95.75 189 GLY A C 1
ATOM 1507 O O . GLY A 1 189 ? 12.952 -3.965 -10.406 1.00 95.75 189 GLY A O 1
ATOM 1508 N N . ALA A 1 190 ? 13.727 -3.668 -12.496 1.00 96.56 190 ALA A N 1
ATOM 1509 C CA . ALA A 1 190 ? 12.867 -4.646 -13.141 1.00 96.56 190 ALA A CA 1
ATOM 1510 C C . ALA A 1 190 ? 13.680 -5.526 -14.097 1.00 96.56 190 ALA A C 1
ATOM 1512 O O . ALA A 1 190 ? 14.536 -5.030 -14.831 1.00 96.56 190 ALA A O 1
ATOM 1513 N N . ALA A 1 191 ? 13.392 -6.824 -14.099 1.00 95.38 191 ALA A N 1
ATOM 1514 C CA . ALA A 1 191 ? 13.879 -7.765 -15.097 1.00 95.38 191 ALA A CA 1
ATOM 1515 C C . ALA A 1 191 ? 12.722 -8.234 -15.983 1.00 95.38 191 ALA A C 1
ATOM 1517 O O . ALA A 1 191 ? 11.575 -8.302 -15.539 1.00 95.38 191 ALA A O 1
ATOM 1518 N N . TYR A 1 192 ? 13.035 -8.589 -17.225 1.00 96.38 192 TYR A N 1
ATOM 1519 C CA . TYR A 1 192 ? 12.055 -9.059 -18.197 1.00 96.38 192 TYR A CA 1
ATOM 1520 C C . TYR A 1 192 ? 12.495 -10.379 -18.806 1.00 96.38 192 TYR A C 1
ATOM 1522 O O . TYR A 1 192 ? 13.691 -10.645 -18.926 1.00 96.38 192 TYR A O 1
ATOM 1530 N N . GLY A 1 193 ? 11.531 -11.184 -19.232 1.00 94.50 193 GLY A N 1
ATOM 1531 C CA . GLY A 1 193 ? 11.822 -12.436 -19.912 1.00 94.50 193 GLY A CA 1
ATOM 1532 C C . GLY A 1 193 ? 10.601 -13.326 -20.039 1.00 94.50 193 GLY A C 1
ATOM 1533 O O . GLY A 1 193 ? 9.463 -12.868 -19.955 1.00 94.50 193 GLY A O 1
ATOM 1534 N N . VAL A 1 194 ? 10.854 -14.613 -20.242 1.00 93.12 194 VAL A N 1
ATOM 1535 C CA . VAL A 1 194 ? 9.842 -15.664 -20.342 1.00 93.12 194 VAL A CA 1
ATOM 1536 C C . VAL A 1 194 ? 10.260 -16.785 -19.397 1.00 93.12 194 VAL A C 1
ATOM 1538 O O . VAL A 1 194 ? 11.378 -17.281 -19.497 1.00 93.12 194 VAL A O 1
ATOM 1541 N N . ALA A 1 195 ? 9.390 -17.156 -18.455 1.00 85.12 195 ALA A N 1
ATOM 1542 C CA . ALA A 1 195 ? 9.689 -18.212 -17.483 1.00 85.12 195 ALA A CA 1
ATOM 1543 C C . ALA A 1 195 ? 9.534 -19.619 -18.090 1.00 85.12 195 ALA A C 1
ATOM 1545 O O . ALA A 1 195 ? 10.251 -20.543 -17.719 1.00 85.12 195 ALA A O 1
ATOM 1546 N N . HIS A 1 196 ? 8.606 -19.771 -19.038 1.00 84.50 196 HIS A N 1
ATOM 1547 C CA . HIS A 1 196 ? 8.342 -21.001 -19.781 1.00 84.50 196 HIS A CA 1
ATOM 1548 C C . HIS A 1 196 ? 7.837 -20.639 -21.188 1.00 84.50 196 HIS A C 1
ATOM 1550 O O . HIS A 1 196 ? 7.073 -19.680 -21.283 1.00 84.50 196 HIS A O 1
ATOM 1556 N N . PRO A 1 197 ? 8.189 -21.368 -22.267 1.00 83.25 197 PRO A N 1
ATOM 1557 C CA . PRO A 1 197 ? 7.798 -21.012 -23.640 1.00 83.25 197 PRO A CA 1
ATOM 1558 C C . PRO A 1 197 ? 6.291 -20.807 -23.865 1.00 83.25 197 PRO A C 1
ATOM 1560 O O . PRO A 1 197 ? 5.898 -20.016 -24.715 1.00 83.25 197 PRO A O 1
ATOM 1563 N N . GLU A 1 198 ? 5.455 -21.503 -23.095 1.00 86.31 198 GLU A N 1
ATOM 1564 C CA . GLU A 1 198 ? 3.987 -21.408 -23.166 1.00 86.31 198 GLU A CA 1
ATOM 1565 C C . GLU A 1 198 ? 3.384 -20.375 -22.197 1.00 86.31 198 GLU A C 1
ATOM 1567 O O . GLU A 1 198 ? 2.181 -20.120 -22.223 1.00 86.31 198 GLU A O 1
ATOM 1572 N N . ALA A 1 199 ? 4.197 -19.787 -21.316 1.00 90.19 199 ALA A N 1
ATOM 1573 C CA . ALA A 1 199 ? 3.743 -18.780 -20.368 1.00 90.19 199 ALA A CA 1
ATOM 1574 C C . ALA A 1 199 ? 3.818 -17.368 -20.980 1.00 90.19 199 ALA A C 1
ATOM 1576 O O . ALA A 1 199 ? 4.695 -17.092 -21.804 1.00 90.19 199 ALA A O 1
ATOM 1577 N N . PRO A 1 200 ? 2.954 -16.432 -20.540 1.00 95.75 200 PRO A N 1
ATOM 1578 C CA . PRO A 1 200 ? 3.128 -15.017 -20.848 1.00 95.75 200 PRO A CA 1
ATOM 1579 C C . PRO A 1 200 ? 4.520 -14.512 -20.426 1.00 95.75 200 PRO A C 1
ATOM 1581 O O . PRO A 1 200 ? 5.105 -15.048 -19.475 1.00 95.75 200 PRO A O 1
ATOM 1584 N N . PRO A 1 201 ? 5.051 -13.458 -21.074 1.00 98.00 201 PRO A N 1
ATOM 1585 C CA . PRO A 1 201 ? 6.285 -12.830 -20.618 1.00 98.00 201 PRO A CA 1
ATOM 1586 C C . PRO A 1 201 ? 6.109 -12.272 -19.200 1.00 98.00 201 PRO A C 1
ATOM 1588 O O . PRO A 1 201 ? 4.988 -12.025 -18.752 1.00 98.00 201 PRO A O 1
ATOM 1591 N N . PHE A 1 202 ? 7.205 -12.044 -18.485 1.00 97.62 202 PHE A N 1
ATOM 1592 C CA . PHE A 1 202 ? 7.169 -11.508 -17.127 1.00 97.62 202 PHE A CA 1
ATOM 1593 C C . PHE A 1 202 ? 7.797 -10.118 -17.017 1.00 97.62 202 PHE A C 1
ATOM 1595 O O . PHE A 1 202 ? 8.726 -9.776 -17.750 1.00 97.62 202 PHE A O 1
ATOM 1602 N N . ILE A 1 203 ? 7.316 -9.366 -16.026 1.00 98.19 203 ILE A N 1
ATOM 1603 C CA . ILE A 1 203 ? 8.029 -8.264 -15.377 1.00 98.19 203 ILE A CA 1
ATOM 1604 C C . ILE A 1 203 ? 8.335 -8.722 -13.952 1.00 98.19 203 ILE A C 1
ATOM 1606 O O . ILE A 1 203 ? 7.423 -8.982 -13.167 1.00 98.19 203 ILE A O 1
ATOM 1610 N N . ALA A 1 204 ? 9.613 -8.810 -13.606 1.00 97.56 204 ALA A N 1
ATOM 1611 C CA . ALA A 1 204 ? 10.059 -9.182 -12.275 1.00 97.56 204 ALA A CA 1
ATOM 1612 C C . ALA A 1 204 ? 10.608 -7.958 -11.545 1.00 97.56 204 ALA A C 1
ATOM 1614 O O . ALA A 1 204 ? 11.642 -7.418 -11.931 1.00 97.56 204 ALA A O 1
ATOM 1615 N N . LEU A 1 205 ? 9.917 -7.518 -10.495 1.00 98.19 205 LEU A N 1
ATOM 1616 C CA . LEU A 1 205 ? 10.372 -6.430 -9.636 1.00 98.19 205 LEU A CA 1
ATOM 1617 C C . LEU A 1 205 ? 11.502 -6.943 -8.742 1.00 98.19 205 LEU A C 1
ATOM 1619 O O . LEU A 1 205 ? 11.323 -7.910 -8.002 1.00 98.19 205 LEU A O 1
ATOM 1623 N N . MET A 1 206 ? 12.667 -6.307 -8.836 1.00 97.38 206 MET A N 1
ATOM 1624 C CA . MET A 1 206 ? 13.888 -6.723 -8.151 1.00 97.38 206 MET A CA 1
ATOM 1625 C C . MET A 1 206 ? 14.020 -6.011 -6.807 1.00 97.38 206 MET A C 1
ATOM 1627 O O . MET A 1 206 ? 14.100 -4.782 -6.749 1.00 97.38 206 MET A O 1
ATOM 1631 N N . PHE A 1 207 ? 14.083 -6.783 -5.732 1.00 97.81 207 PHE A N 1
ATOM 1632 C CA . PHE A 1 207 ? 14.180 -6.310 -4.355 1.00 97.81 207 PHE A CA 1
ATOM 1633 C C . PHE A 1 207 ? 15.455 -6.825 -3.692 1.00 97.81 207 PHE A C 1
ATOM 1635 O O . PHE A 1 207 ? 16.013 -7.842 -4.111 1.00 97.81 207 PHE A O 1
ATOM 1642 N N . LYS A 1 208 ? 15.894 -6.162 -2.620 1.00 96.44 208 LYS A N 1
ATOM 1643 C CA . LYS A 1 208 ? 16.993 -6.673 -1.783 1.00 96.44 208 LYS A CA 1
ATOM 1644 C C . LYS A 1 208 ? 16.500 -7.484 -0.588 1.00 96.44 208 LYS A C 1
ATOM 1646 O O . LYS A 1 208 ? 17.202 -8.377 -0.122 1.00 96.44 208 LYS A O 1
ATOM 1651 N N . ASN A 1 209 ? 15.293 -7.209 -0.090 1.00 96.56 209 ASN A N 1
ATOM 1652 C CA . ASN A 1 209 ? 14.748 -7.884 1.087 1.00 96.56 209 ASN A CA 1
ATOM 1653 C C . ASN A 1 209 ? 13.640 -8.878 0.716 1.00 96.56 209 ASN A C 1
ATOM 1655 O O . ASN A 1 209 ? 12.531 -8.493 0.341 1.00 96.56 209 ASN A O 1
ATOM 1659 N N . ARG A 1 210 ? 13.924 -10.176 0.894 1.00 95.88 210 ARG A N 1
ATOM 1660 C CA . ARG A 1 210 ? 13.017 -11.276 0.516 1.00 95.88 210 ARG A CA 1
ATOM 1661 C C . ARG A 1 210 ? 11.704 -11.247 1.288 1.00 95.88 210 ARG A C 1
ATOM 1663 O O . ARG A 1 210 ? 10.650 -11.439 0.694 1.00 95.88 210 ARG A O 1
ATOM 1670 N N . GLY A 1 211 ? 11.771 -11.029 2.601 1.00 95.81 211 GLY A N 1
ATOM 1671 C CA . GLY A 1 211 ? 10.598 -11.081 3.473 1.00 95.81 211 GLY A CA 1
ATOM 1672 C C . GLY A 1 211 ? 9.619 -9.946 3.186 1.00 95.81 211 GLY A C 1
ATOM 1673 O O . GLY A 1 211 ? 8.422 -10.182 3.061 1.00 95.81 211 GLY A O 1
ATOM 1674 N N . ALA A 1 212 ? 10.126 -8.722 3.027 1.00 96.19 212 ALA A N 1
ATOM 1675 C CA . ALA A 1 212 ? 9.292 -7.571 2.688 1.00 96.19 212 ALA A CA 1
ATOM 1676 C C . ALA A 1 212 ? 8.730 -7.670 1.257 1.00 96.19 212 ALA A C 1
ATOM 1678 O O . ALA A 1 212 ? 7.543 -7.422 1.053 1.00 96.19 212 ALA A O 1
ATOM 1679 N N . ALA A 1 213 ? 9.536 -8.118 0.285 1.00 96.69 213 ALA A N 1
ATOM 1680 C CA . ALA A 1 213 ? 9.082 -8.340 -1.089 1.00 96.69 213 ALA A CA 1
ATOM 1681 C C . ALA A 1 213 ? 7.965 -9.392 -1.182 1.00 96.69 213 ALA A C 1
ATOM 1683 O O . ALA A 1 213 ? 6.957 -9.161 -1.849 1.00 96.69 213 ALA A O 1
ATOM 1684 N N . ALA A 1 214 ? 8.113 -10.523 -0.480 1.00 97.00 214 ALA A N 1
ATOM 1685 C CA . ALA A 1 214 ? 7.079 -11.552 -0.421 1.00 97.00 214 ALA A CA 1
ATOM 1686 C C . ALA A 1 214 ? 5.761 -10.981 0.122 1.00 97.00 214 ALA A C 1
ATOM 1688 O O . ALA A 1 214 ? 4.721 -11.126 -0.514 1.00 97.00 214 ALA A O 1
ATOM 1689 N N . LYS A 1 215 ? 5.825 -10.226 1.225 1.00 96.12 215 LYS A N 1
ATOM 1690 C CA . LYS A 1 215 ? 4.653 -9.615 1.868 1.00 96.12 215 LYS A CA 1
ATOM 1691 C C . LYS A 1 215 ? 3.916 -8.611 0.981 1.00 96.12 215 LYS A C 1
ATOM 1693 O O . LYS A 1 215 ? 2.688 -8.569 1.018 1.00 96.12 215 LYS A O 1
ATOM 1698 N N . ILE A 1 216 ? 4.628 -7.837 0.153 1.00 96.25 216 ILE A N 1
ATOM 1699 C CA . ILE A 1 216 ? 3.997 -6.948 -0.842 1.00 96.25 216 ILE A CA 1
ATOM 1700 C C . ILE A 1 216 ? 3.093 -7.763 -1.775 1.00 96.25 216 ILE A C 1
ATOM 1702 O O . ILE A 1 216 ? 1.915 -7.440 -1.943 1.00 96.25 216 ILE A O 1
ATOM 1706 N N . PHE A 1 217 ? 3.622 -8.847 -2.343 1.00 97.25 217 PHE A N 1
ATOM 1707 C CA . PHE A 1 217 ? 2.885 -9.671 -3.299 1.00 97.25 217 PHE A CA 1
ATOM 1708 C C . PHE A 1 217 ? 1.818 -10.547 -2.641 1.00 97.25 217 PHE A C 1
ATOM 1710 O O . PHE A 1 217 ? 0.739 -10.702 -3.205 1.00 97.25 217 PHE A O 1
ATOM 1717 N N . GLU A 1 218 ? 2.061 -11.074 -1.442 1.00 95.69 218 GLU A N 1
ATOM 1718 C CA . GLU A 1 218 ? 1.047 -11.775 -0.646 1.00 95.69 218 GLU A CA 1
ATOM 1719 C C . GLU A 1 218 ? -0.164 -10.875 -0.394 1.00 95.69 218 GLU A C 1
ATOM 1721 O O . GLU A 1 218 ? -1.295 -11.291 -0.637 1.00 95.69 218 GLU A O 1
ATOM 1726 N N . ARG A 1 219 ? 0.059 -9.612 -0.006 1.00 92.62 219 ARG A N 1
ATOM 1727 C CA . ARG A 1 219 ? -1.026 -8.651 0.236 1.00 92.62 219 ARG A CA 1
ATOM 1728 C C . ARG A 1 219 ? -1.746 -8.228 -1.030 1.00 92.62 219 ARG A C 1
ATOM 1730 O O . ARG A 1 219 ? -2.965 -8.066 -1.014 1.00 92.62 219 ARG A O 1
ATOM 1737 N N . TRP A 1 220 ? -1.027 -8.056 -2.134 1.00 95.38 220 TRP A N 1
ATOM 1738 C CA . TRP A 1 220 ? -1.674 -7.846 -3.425 1.00 95.38 220 TRP A CA 1
ATOM 1739 C C . TRP A 1 220 ? -2.526 -9.047 -3.831 1.00 95.38 220 TRP A C 1
ATOM 1741 O O . TRP A 1 220 ? -3.648 -8.852 -4.285 1.00 95.38 220 TRP A O 1
ATOM 1751 N N . ARG A 1 221 ? -2.067 -10.279 -3.593 1.00 95.56 221 ARG A N 1
ATOM 1752 C CA . ARG A 1 221 ? -2.851 -11.489 -3.875 1.00 95.56 221 ARG A CA 1
ATOM 1753 C C . ARG A 1 221 ? -4.037 -11.675 -2.930 1.00 95.56 221 ARG A C 1
ATOM 1755 O O . ARG A 1 221 ? -5.085 -12.109 -3.390 1.00 95.56 221 ARG A O 1
ATOM 1762 N N . GLU A 1 222 ? -3.918 -11.316 -1.653 1.00 92.88 222 GLU A N 1
ATOM 1763 C CA . GLU A 1 222 ? -5.048 -11.306 -0.708 1.00 92.88 222 GLU A CA 1
ATOM 1764 C C . GLU A 1 222 ? -6.138 -10.322 -1.168 1.00 92.88 222 GLU A C 1
ATOM 1766 O O . GLU A 1 222 ? -7.326 -10.619 -1.059 1.00 92.88 222 GLU A O 1
ATOM 1771 N N . ARG A 1 223 ? -5.745 -9.168 -1.731 1.00 90.62 223 ARG A N 1
ATOM 1772 C CA . ARG A 1 223 ? -6.675 -8.120 -2.192 1.00 90.62 223 ARG A CA 1
ATOM 1773 C C . ARG A 1 223 ? -7.251 -8.365 -3.586 1.00 90.62 223 ARG A C 1
ATOM 1775 O O . ARG A 1 223 ? -8.432 -8.104 -3.804 1.00 90.62 223 ARG A O 1
ATOM 1782 N N . PHE A 1 224 ? -6.428 -8.813 -4.528 1.00 93.44 224 PHE A N 1
ATOM 1783 C CA . PHE A 1 224 ? -6.753 -8.834 -5.960 1.00 93.44 224 PHE A CA 1
ATOM 1784 C C . PHE A 1 224 ? -6.764 -10.245 -6.558 1.00 93.44 224 PHE A C 1
ATOM 1786 O O . PHE A 1 224 ? -7.236 -10.429 -7.674 1.00 93.44 224 PHE A O 1
ATOM 1793 N N . GLY A 1 225 ? -6.298 -11.254 -5.818 1.00 96.12 225 GLY A N 1
ATOM 1794 C CA . GLY A 1 225 ? -6.127 -12.621 -6.306 1.00 96.12 225 GLY A CA 1
ATOM 1795 C C . GLY A 1 225 ? -4.834 -12.815 -7.103 1.00 96.12 225 GLY A C 1
ATOM 1796 O O . GLY A 1 225 ? -3.976 -11.940 -7.185 1.00 96.12 225 GLY A O 1
ATOM 1797 N N . SER A 1 226 ? -4.677 -13.992 -7.714 1.00 96.88 226 SER A N 1
ATOM 1798 C CA . SER A 1 226 ? -3.565 -14.282 -8.637 1.00 96.88 226 SER A CA 1
ATOM 1799 C C . SER A 1 226 ? -3.733 -13.641 -10.021 1.00 96.88 226 SER A C 1
ATOM 1801 O O . SER A 1 226 ? -2.828 -13.729 -10.849 1.00 96.88 226 SER A O 1
ATOM 1803 N N . ILE A 1 227 ? -4.877 -13.009 -10.288 1.00 97.94 227 ILE A N 1
ATOM 1804 C CA . ILE A 1 227 ? -5.187 -12.298 -11.528 1.00 97.94 227 ILE A CA 1
ATOM 1805 C C . ILE A 1 227 ? -5.780 -10.948 -11.136 1.00 97.94 227 ILE A C 1
ATOM 1807 O O . ILE A 1 227 ? -6.855 -10.909 -10.544 1.00 97.94 227 ILE A O 1
ATOM 1811 N N . ASP A 1 228 ? -5.124 -9.849 -11.502 1.00 97.50 228 ASP A N 1
ATOM 1812 C CA . ASP A 1 228 ? -5.625 -8.498 -11.224 1.00 97.50 228 ASP A CA 1
ATOM 1813 C C . ASP A 1 228 ? -6.708 -8.096 -12.240 1.00 97.50 228 ASP A C 1
ATOM 1815 O O . ASP A 1 228 ? -6.491 -7.282 -13.134 1.00 97.50 228 ASP A O 1
ATOM 1819 N N . LEU A 1 229 ? -7.888 -8.709 -12.116 1.00 95.56 229 LEU A N 1
ATOM 1820 C CA . LEU A 1 229 ? -8.995 -8.595 -13.077 1.00 95.56 229 LEU A CA 1
ATOM 1821 C C . LEU A 1 229 ? -9.481 -7.156 -13.302 1.00 95.56 229 LEU A C 1
ATOM 1823 O O . LEU A 1 229 ? -9.990 -6.840 -14.376 1.00 95.56 229 LEU A O 1
ATOM 1827 N N . LYS A 1 230 ? -9.375 -6.300 -12.281 1.00 94.06 230 LYS A N 1
ATOM 1828 C CA . LYS A 1 230 ? -9.820 -4.897 -12.332 1.00 94.06 230 LYS A CA 1
ATOM 1829 C C . LYS A 1 230 ? -8.697 -3.928 -12.699 1.00 94.06 230 LYS A C 1
ATOM 1831 O O . LYS A 1 230 ? -8.971 -2.739 -12.911 1.00 94.06 230 LYS A O 1
ATOM 1836 N N . GLU A 1 231 ? -7.480 -4.450 -12.844 1.00 94.69 231 GLU A N 1
ATOM 1837 C CA . GLU A 1 231 ? -6.268 -3.698 -13.138 1.00 94.69 231 GLU A CA 1
ATOM 1838 C C . GLU A 1 231 ? -6.014 -2.615 -12.076 1.00 94.69 231 GLU A C 1
ATOM 1840 O O . GLU A 1 231 ? -5.746 -1.465 -12.410 1.00 94.69 231 GLU A O 1
ATOM 1845 N N . GLU A 1 232 ? -6.169 -2.980 -10.798 1.00 93.88 232 GLU A N 1
ATOM 1846 C CA . GLU A 1 232 ? -6.015 -2.093 -9.634 1.00 93.88 232 GLU A CA 1
ATOM 1847 C C . GLU A 1 232 ? -4.559 -1.639 -9.455 1.00 93.88 232 GLU A C 1
ATOM 1849 O O . GLU A 1 232 ? -4.310 -0.526 -8.991 1.00 93.88 232 GLU A O 1
ATOM 1854 N N . ILE A 1 233 ? -3.590 -2.478 -9.842 1.00 96.44 233 ILE A N 1
ATOM 1855 C CA . ILE A 1 233 ? -2.163 -2.142 -9.825 1.00 96.44 233 ILE A CA 1
ATOM 1856 C C . ILE A 1 233 ? -1.800 -1.503 -11.168 1.00 96.44 233 ILE A C 1
ATOM 1858 O O . ILE A 1 233 ? -1.696 -2.185 -12.193 1.00 96.44 233 ILE A O 1
ATOM 1862 N N . HIS A 1 234 ? -1.569 -0.190 -11.157 1.00 96.81 234 HIS A N 1
ATOM 1863 C CA . HIS A 1 234 ? -1.073 0.552 -12.312 1.00 96.81 234 HIS A CA 1
ATOM 1864 C C . HIS A 1 234 ? 0.441 0.400 -12.424 1.00 96.81 234 HIS A C 1
ATOM 1866 O O . HIS A 1 234 ? 1.169 0.735 -11.488 1.00 96.81 234 HIS A O 1
ATOM 1872 N N . ILE A 1 235 ? 0.907 -0.049 -13.590 1.00 97.94 235 ILE A N 1
ATOM 1873 C CA . ILE A 1 235 ? 2.325 -0.051 -13.960 1.00 97.94 235 ILE A CA 1
ATOM 1874 C C . ILE A 1 235 ? 2.497 0.828 -15.196 1.00 97.94 235 ILE A C 1
ATOM 1876 O O . ILE A 1 235 ? 1.946 0.535 -16.262 1.00 97.94 235 ILE A O 1
ATOM 1880 N N . GLY A 1 236 ? 3.265 1.901 -15.026 1.00 97.69 236 GLY A N 1
ATOM 1881 C CA . GLY A 1 236 ? 3.626 2.853 -16.067 1.00 97.69 236 GLY A CA 1
ATOM 1882 C C . GLY A 1 236 ? 5.116 2.794 -16.392 1.00 97.69 236 GLY A C 1
ATOM 1883 O O . GLY A 1 236 ? 5.951 2.653 -15.499 1.00 97.69 236 GLY A O 1
ATOM 1884 N N . VAL A 1 237 ? 5.452 2.926 -17.671 1.00 98.25 237 VAL A N 1
ATOM 1885 C CA . VAL A 1 237 ? 6.811 3.007 -18.203 1.00 98.25 237 VAL A CA 1
ATOM 1886 C C . VAL A 1 237 ? 6.937 4.286 -19.023 1.00 98.25 237 VAL A C 1
ATOM 1888 O O . VAL A 1 237 ? 6.206 4.479 -19.994 1.00 98.25 237 VAL A O 1
ATOM 1891 N N . VAL A 1 238 ? 7.885 5.144 -18.651 1.00 98.12 238 VAL A N 1
ATOM 1892 C CA . VAL A 1 238 ? 8.162 6.418 -19.326 1.00 98.12 238 VAL A CA 1
ATOM 1893 C C . VAL A 1 238 ? 9.503 6.333 -20.032 1.00 98.12 238 VAL A C 1
ATOM 1895 O O . VAL A 1 238 ? 10.546 6.200 -19.397 1.00 98.12 238 VAL A O 1
ATOM 1898 N N . ARG A 1 239 ? 9.493 6.404 -21.358 1.00 97.12 239 ARG A N 1
ATOM 1899 C CA . ARG A 1 239 ? 10.689 6.278 -22.198 1.00 97.12 239 ARG A CA 1
ATOM 1900 C C . ARG A 1 239 ? 11.136 7.647 -22.697 1.00 97.12 239 ARG A C 1
ATOM 1902 O O . ARG A 1 239 ? 10.333 8.572 -22.765 1.00 97.12 239 ARG A O 1
ATOM 1909 N N . ARG A 1 240 ? 12.404 7.758 -23.107 1.00 94.25 240 ARG A N 1
ATOM 1910 C CA . ARG A 1 240 ? 12.947 8.961 -23.772 1.00 94.25 240 ARG A CA 1
ATOM 1911 C C . ARG A 1 240 ? 12.808 10.250 -22.942 1.00 94.25 240 ARG A C 1
ATOM 1913 O O . ARG A 1 240 ? 12.569 11.311 -23.500 1.00 94.25 240 ARG A O 1
ATOM 1920 N N . PHE A 1 241 ? 12.962 10.164 -21.619 1.00 93.75 241 PHE A N 1
ATOM 1921 C CA . PHE A 1 241 ? 12.988 11.349 -20.744 1.00 93.75 241 PHE A CA 1
ATOM 1922 C C . PHE A 1 241 ? 14.379 12.011 -20.670 1.00 93.75 241 PHE A C 1
ATOM 1924 O O . PHE A 1 241 ? 14.507 13.101 -20.125 1.00 93.75 241 PHE A O 1
ATOM 1931 N N . SER A 1 242 ? 15.419 11.347 -21.190 1.00 93.06 242 SER A N 1
ATOM 1932 C CA . SER A 1 242 ? 16.793 11.851 -21.278 1.00 93.06 242 SER A CA 1
ATOM 1933 C C . SER A 1 242 ? 17.300 11.719 -22.713 1.00 93.06 242 SER A C 1
ATOM 1935 O O . SER A 1 242 ? 17.182 10.655 -23.329 1.00 93.06 242 SER A O 1
ATOM 1937 N N . THR A 1 243 ? 17.860 12.806 -23.243 1.00 90.75 243 THR A N 1
ATOM 1938 C CA . THR A 1 243 ? 18.529 12.845 -24.552 1.00 90.75 243 THR A CA 1
ATOM 1939 C C . THR A 1 243 ? 19.940 12.263 -24.485 1.00 90.75 243 THR A C 1
ATOM 1941 O O . THR A 1 243 ? 20.369 11.614 -25.435 1.00 90.75 243 THR A O 1
ATOM 1944 N N . GLU A 1 244 ? 20.634 12.441 -23.359 1.00 94.62 244 GLU A N 1
ATOM 1945 C CA . GLU A 1 244 ? 21.979 11.903 -23.107 1.00 94.62 244 GLU A CA 1
ATOM 1946 C C . GLU A 1 244 ? 21.971 10.384 -22.922 1.00 94.62 244 GLU A C 1
ATOM 1948 O O . GLU A 1 244 ? 22.879 9.688 -23.378 1.00 94.62 244 GLU A O 1
ATOM 1953 N N . HIS A 1 245 ? 20.909 9.856 -22.305 1.00 95.12 245 HIS A N 1
ATOM 1954 C CA . HIS A 1 245 ? 20.741 8.430 -22.047 1.00 95.12 245 HIS A CA 1
ATOM 1955 C C . HIS A 1 245 ? 19.429 7.899 -22.643 1.00 95.12 245 HIS A C 1
ATOM 1957 O O . HIS A 1 245 ? 18.467 7.622 -21.921 1.00 95.12 245 HIS A O 1
ATOM 1963 N N . PRO A 1 246 ? 19.366 7.689 -23.972 1.00 93.56 246 PRO A N 1
ATOM 1964 C CA . PRO A 1 246 ? 18.108 7.398 -24.653 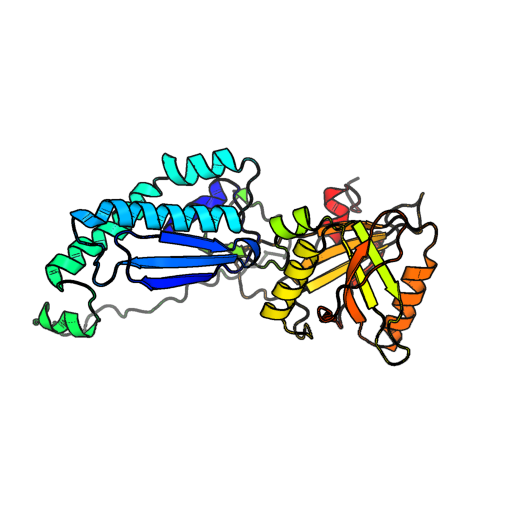1.00 93.56 246 PRO A CA 1
ATOM 1965 C C . PRO A 1 246 ? 17.505 6.021 -24.331 1.00 93.56 246 PRO A C 1
ATOM 1967 O O . PRO A 1 246 ? 16.334 5.797 -24.639 1.00 93.56 246 PRO A O 1
ATOM 1970 N N . ALA A 1 247 ? 18.303 5.099 -23.779 1.00 95.94 247 ALA A N 1
ATOM 1971 C CA . ALA A 1 247 ? 17.869 3.773 -23.333 1.00 95.94 247 ALA A CA 1
ATOM 1972 C C . ALA A 1 247 ? 17.334 3.770 -21.891 1.00 95.94 247 ALA A C 1
ATOM 1974 O O . ALA A 1 247 ? 16.701 2.797 -21.481 1.00 95.94 247 ALA A O 1
ATOM 1975 N N . HIS A 1 248 ? 17.563 4.841 -21.122 1.00 97.12 248 HIS A N 1
ATOM 1976 C CA . HIS A 1 248 ? 17.021 4.947 -19.775 1.00 97.12 248 HIS A CA 1
ATOM 1977 C C . HIS A 1 248 ? 15.505 5.139 -19.843 1.00 97.12 248 HIS A C 1
ATOM 1979 O O . HIS A 1 248 ? 14.969 5.842 -20.708 1.00 97.12 248 HIS A O 1
ATOM 1985 N N . TYR A 1 249 ? 14.799 4.501 -18.916 1.00 97.50 249 TYR A N 1
ATOM 1986 C CA . TYR A 1 249 ? 13.348 4.611 -18.808 1.00 97.50 249 TYR A CA 1
ATOM 1987 C C . TYR A 1 249 ? 12.923 4.659 -17.340 1.00 97.50 249 TYR A C 1
ATOM 1989 O O . TYR A 1 249 ? 13.570 4.100 -16.459 1.00 97.50 249 TYR A O 1
ATOM 1997 N N . GLY A 1 250 ? 11.847 5.384 -17.069 1.00 97.62 250 GLY A N 1
ATOM 1998 C CA . GLY A 1 250 ? 11.208 5.422 -15.767 1.00 97.62 250 GLY A CA 1
ATOM 1999 C C . GLY A 1 250 ? 10.195 4.304 -15.639 1.00 97.62 250 GLY A C 1
ATOM 2000 O O . GLY A 1 250 ? 9.487 4.006 -16.599 1.00 97.62 250 GLY A O 1
ATOM 2001 N N . MET A 1 251 ? 10.085 3.719 -14.455 1.00 98.06 251 MET A N 1
ATOM 2002 C CA . MET A 1 251 ? 8.957 2.874 -14.087 1.00 98.06 251 MET A CA 1
ATOM 2003 C C . MET A 1 251 ? 8.228 3.503 -12.907 1.00 98.06 251 MET A C 1
ATOM 2005 O O . MET A 1 251 ? 8.864 3.963 -11.959 1.00 98.06 251 MET A O 1
ATOM 2009 N N . VAL A 1 252 ? 6.901 3.516 -12.959 1.00 97.56 252 VAL A N 1
ATOM 2010 C CA . VAL A 1 252 ? 6.031 3.957 -11.869 1.00 97.56 252 VAL A CA 1
ATOM 2011 C C . VAL A 1 252 ? 5.013 2.878 -11.540 1.00 97.56 252 VAL A C 1
ATOM 2013 O O . VAL A 1 252 ? 4.425 2.268 -12.431 1.00 97.56 252 VAL A O 1
ATOM 2016 N N . ILE A 1 253 ? 4.809 2.653 -10.248 1.00 97.94 253 ILE A N 1
ATOM 2017 C CA . ILE A 1 253 ? 3.829 1.725 -9.700 1.00 97.94 253 ILE A CA 1
ATOM 2018 C C . ILE A 1 253 ? 2.951 2.505 -8.727 1.00 97.94 253 ILE A C 1
ATOM 2020 O O . ILE A 1 253 ? 3.447 3.180 -7.822 1.00 97.94 253 ILE A O 1
ATOM 2024 N N . THR A 1 254 ? 1.644 2.445 -8.936 1.00 95.25 254 THR A N 1
ATOM 2025 C CA . THR A 1 254 ? 0.639 3.125 -8.110 1.00 95.25 254 THR A CA 1
ATOM 2026 C C . THR A 1 254 ? -0.703 2.410 -8.253 1.00 95.25 254 THR A C 1
ATOM 2028 O O . THR A 1 254 ? -0.806 1.425 -8.984 1.00 95.25 254 THR A O 1
ATOM 2031 N N . SER A 1 255 ? -1.738 2.865 -7.556 1.00 92.56 255 SER A N 1
ATOM 2032 C CA . SER A 1 255 ? -3.087 2.358 -7.810 1.00 92.56 255 SER A CA 1
ATOM 2033 C C . SER A 1 255 ? -3.622 2.934 -9.112 1.00 92.56 255 SER A C 1
ATOM 2035 O O . SER A 1 255 ? -3.268 4.042 -9.518 1.00 92.56 255 SER A O 1
ATOM 2037 N N . LYS A 1 256 ? -4.542 2.216 -9.742 1.00 89.44 256 LYS A N 1
ATOM 2038 C CA . LYS A 1 256 ? -5.378 2.772 -10.800 1.00 89.44 256 LYS A CA 1
ATOM 2039 C C . LYS A 1 256 ? -6.077 4.037 -10.300 1.00 89.44 256 LYS A C 1
ATOM 2041 O O . LYS A 1 256 ? -6.693 4.036 -9.240 1.00 89.44 256 LYS A O 1
ATOM 2046 N N . PHE A 1 257 ? -6.013 5.123 -11.064 1.00 77.44 257 PHE A N 1
ATOM 2047 C CA . PHE A 1 257 ? -6.779 6.317 -10.713 1.00 77.44 257 PHE A CA 1
ATOM 2048 C C . PHE A 1 257 ? -8.285 6.027 -10.815 1.00 77.44 257 PHE A C 1
ATOM 2050 O O . PHE A 1 257 ? -8.727 5.485 -11.839 1.00 77.44 257 PHE A O 1
ATOM 2057 N N . PRO A 1 258 ? -9.096 6.391 -9.802 1.00 67.62 258 PRO A N 1
ATOM 2058 C CA . PRO A 1 258 ? -10.544 6.292 -9.901 1.00 67.62 258 PRO A CA 1
ATOM 2059 C C . PRO A 1 258 ? -11.018 7.183 -11.053 1.00 67.62 258 PRO A C 1
ATOM 2061 O O . PRO A 1 258 ? -10.851 8.397 -11.013 1.00 67.62 258 PRO A O 1
ATOM 2064 N N . LYS A 1 259 ? -11.581 6.582 -12.106 1.00 59.25 259 LYS A N 1
ATOM 2065 C CA . LYS A 1 259 ? -12.124 7.329 -13.257 1.00 59.25 259 LYS A CA 1
ATOM 2066 C C . LYS A 1 259 ? -13.553 7.827 -13.028 1.00 59.25 259 LYS A C 1
ATOM 2068 O O . LYS A 1 259 ? -14.070 8.578 -13.850 1.00 59.25 259 LYS A O 1
ATOM 2073 N N . ASP A 1 260 ? -14.194 7.406 -11.939 1.00 53.97 260 ASP A N 1
ATOM 2074 C CA . ASP A 1 260 ? -15.566 7.799 -11.639 1.00 53.97 260 ASP A CA 1
ATOM 2075 C C . ASP A 1 260 ? -15.622 9.245 -11.139 1.00 53.97 260 ASP A C 1
ATOM 2077 O O . ASP A 1 260 ? -15.350 9.533 -9.977 1.00 53.97 260 ASP A O 1
ATOM 2081 N N . SER A 1 261 ? -16.117 10.136 -12.000 1.00 47.28 261 SER A N 1
ATOM 2082 C CA . SER A 1 261 ? -16.542 11.507 -11.669 1.00 47.28 261 SER A CA 1
ATOM 2083 C C . SER A 1 261 ? -17.738 11.568 -10.702 1.00 47.28 261 SER A C 1
ATOM 2085 O O . SER A 1 261 ? -18.277 12.638 -10.413 1.00 47.28 261 SER A O 1
ATOM 2087 N N . ALA A 1 262 ? -18.216 10.414 -10.225 1.00 45.50 262 ALA A N 1
ATOM 2088 C CA . ALA A 1 262 ? -19.327 10.307 -9.291 1.00 45.50 262 ALA A CA 1
ATOM 2089 C C . ALA A 1 262 ? -18.921 10.408 -7.822 1.00 45.50 262 ALA A C 1
ATOM 2091 O O . ALA A 1 262 ? -19.754 10.807 -7.007 1.00 45.50 262 ALA A O 1
ATOM 2092 N N . ASP A 1 263 ? -17.669 10.090 -7.497 1.00 54.16 263 ASP A N 1
ATOM 2093 C CA . ASP A 1 263 ? -17.129 10.222 -6.151 1.00 54.16 263 ASP A CA 1
ATOM 2094 C C . ASP A 1 263 ? -16.320 11.524 -6.086 1.00 54.16 263 ASP A C 1
ATOM 2096 O O . ASP A 1 263 ? -15.201 11.595 -6.580 1.00 54.16 263 ASP A O 1
ATOM 2100 N N . SER A 1 264 ? -16.897 12.584 -5.513 1.00 57.75 264 SER A N 1
ATOM 2101 C CA . SER A 1 264 ? -16.252 13.905 -5.411 1.00 57.75 264 SER A CA 1
ATOM 2102 C C . SER A 1 264 ? -15.127 13.958 -4.368 1.00 57.75 264 SER A C 1
ATOM 2104 O O . SER A 1 264 ? -14.659 15.044 -4.033 1.00 57.75 264 SER A O 1
ATOM 2106 N N . ARG A 1 265 ? -14.746 12.812 -3.788 1.00 66.06 265 ARG A N 1
ATOM 2107 C CA . ARG A 1 265 ? -13.718 12.717 -2.750 1.00 66.06 265 ARG A CA 1
ATOM 2108 C C . ARG A 1 265 ? -12.321 12.692 -3.353 1.00 66.06 265 ARG A C 1
ATOM 2110 O O . ARG A 1 265 ? -12.065 12.002 -4.337 1.00 66.06 265 ARG A O 1
ATOM 2117 N N . VAL A 1 266 ? -11.394 13.379 -2.698 1.00 65.75 266 VAL A N 1
ATOM 2118 C CA . VAL A 1 266 ? -9.971 13.372 -3.036 1.00 65.75 266 VAL A CA 1
ATOM 2119 C C . VAL A 1 266 ? -9.378 12.010 -2.684 1.00 65.75 266 VAL A C 1
ATOM 2121 O O . VAL A 1 266 ? -9.395 11.595 -1.521 1.00 65.75 266 VAL A O 1
ATOM 2124 N N . ALA A 1 267 ? -8.842 11.319 -3.691 1.00 69.50 267 ALA A N 1
ATOM 2125 C CA . ALA A 1 267 ? -8.149 10.051 -3.512 1.00 69.50 267 ALA A CA 1
ATOM 2126 C C . ALA A 1 267 ? -6.689 10.283 -3.088 1.00 69.50 267 ALA A C 1
ATOM 2128 O O . ALA A 1 267 ? -5.885 10.802 -3.859 1.00 69.50 267 ALA A O 1
ATOM 2129 N N . MET A 1 268 ? -6.327 9.865 -1.875 1.00 76.38 268 MET A N 1
ATOM 2130 C CA . MET A 1 268 ? -4.932 9.752 -1.450 1.00 76.38 268 MET A CA 1
ATOM 2131 C C . MET A 1 268 ? -4.326 8.480 -2.026 1.00 76.38 268 MET A C 1
ATOM 2133 O O . MET A 1 268 ? -4.823 7.379 -1.773 1.00 76.38 268 MET A O 1
ATOM 2137 N N . MET A 1 269 ? -3.244 8.631 -2.783 1.00 82.31 269 MET A N 1
ATOM 2138 C CA . MET A 1 269 ? -2.576 7.532 -3.470 1.00 82.31 269 MET A CA 1
ATOM 2139 C C . MET A 1 269 ? -1.074 7.642 -3.232 1.00 82.31 269 MET A C 1
ATOM 2141 O O . MET A 1 269 ? -0.476 8.691 -3.475 1.00 82.31 269 MET A O 1
ATOM 2145 N N . ALA A 1 270 ? -0.457 6.560 -2.766 1.00 89.81 270 ALA A N 1
ATOM 2146 C CA . ALA A 1 270 ? 0.993 6.459 -2.724 1.00 89.81 270 ALA A CA 1
ATOM 2147 C C . ALA A 1 270 ? 1.508 5.831 -4.023 1.00 89.81 270 ALA A C 1
ATOM 2149 O O . ALA A 1 270 ? 0.865 4.959 -4.608 1.00 89.81 270 ALA A O 1
ATOM 2150 N N . SER A 1 271 ? 2.692 6.263 -4.454 1.00 92.81 271 SER A N 1
ATOM 2151 C CA . SER A 1 271 ? 3.377 5.705 -5.617 1.00 92.81 271 SER A CA 1
ATOM 2152 C C . SER A 1 271 ? 4.824 5.344 -5.294 1.00 92.81 271 SER A C 1
ATOM 2154 O O . SER A 1 271 ? 5.420 5.817 -4.318 1.00 92.81 271 SER A O 1
ATOM 2156 N N . ARG A 1 272 ? 5.390 4.469 -6.121 1.00 95.88 272 ARG A N 1
ATOM 2157 C CA . ARG A 1 272 ? 6.818 4.162 -6.168 1.00 95.88 272 ARG A CA 1
ATOM 2158 C C . ARG A 1 272 ? 7.296 4.349 -7.592 1.00 95.88 272 ARG A C 1
ATOM 2160 O O . ARG A 1 272 ? 6.644 3.884 -8.522 1.00 95.88 272 ARG A O 1
ATOM 2167 N N . SER A 1 273 ? 8.414 5.042 -7.771 1.00 97.19 273 SER A N 1
ATOM 2168 C CA . SER A 1 273 ? 8.967 5.273 -9.099 1.00 97.19 273 SER A CA 1
ATOM 2169 C C . SER A 1 273 ? 10.489 5.206 -9.100 1.00 97.19 273 SER A C 1
ATOM 2171 O O . SER A 1 273 ? 11.144 5.711 -8.189 1.00 97.19 273 SER A O 1
ATOM 2173 N N . LEU A 1 274 ? 11.051 4.569 -10.124 1.00 97.12 274 LEU A N 1
ATOM 2174 C CA . LEU A 1 274 ? 12.481 4.290 -10.232 1.00 97.12 274 LEU A CA 1
ATOM 2175 C C . LEU A 1 274 ? 12.962 4.528 -11.666 1.00 97.12 274 LEU A C 1
ATOM 2177 O O . LEU A 1 274 ? 12.235 4.261 -12.624 1.00 97.12 274 LEU A O 1
ATOM 2181 N N . THR A 1 275 ? 14.180 5.049 -11.798 1.00 97.56 275 THR A N 1
ATOM 2182 C CA . THR A 1 275 ? 14.868 5.173 -13.085 1.00 97.56 275 THR A CA 1
ATOM 2183 C C . THR A 1 275 ? 15.643 3.893 -13.355 1.00 97.56 275 THR A C 1
ATOM 2185 O O . THR A 1 275 ? 16.407 3.444 -12.508 1.00 97.56 275 THR A O 1
ATOM 2188 N N . MET A 1 276 ? 15.447 3.316 -14.532 1.00 96.62 276 MET A N 1
ATOM 2189 C CA . MET A 1 276 ? 16.185 2.156 -15.010 1.00 96.62 276 MET A CA 1
ATOM 2190 C C . MET A 1 276 ? 17.279 2.635 -15.957 1.00 96.62 276 MET A C 1
ATOM 2192 O O . MET A 1 276 ? 17.000 3.391 -16.891 1.00 96.62 276 MET A O 1
ATOM 2196 N N . GLU A 1 277 ? 18.500 2.157 -15.733 1.00 96.06 277 GLU A N 1
ATOM 2197 C CA . GLU A 1 277 ? 19.710 2.623 -16.421 1.00 96.06 277 GLU A CA 1
ATOM 2198 C C . GLU A 1 277 ? 20.377 1.490 -17.222 1.00 96.06 277 GLU A C 1
ATOM 2200 O O . GLU A 1 277 ? 21.512 1.099 -16.943 1.00 96.06 277 GLU A O 1
ATOM 2205 N N . PRO A 1 278 ? 19.672 0.855 -18.179 1.00 94.75 278 PRO A N 1
ATOM 2206 C CA . PRO A 1 278 ? 20.282 -0.191 -18.978 1.00 94.75 278 PRO A CA 1
ATOM 2207 C C . PRO A 1 278 ? 21.226 0.413 -20.027 1.00 94.75 278 PRO A C 1
ATOM 2209 O O . PRO A 1 278 ? 20.961 1.471 -20.598 1.00 94.75 278 PRO A O 1
ATOM 2212 N N . ALA A 1 279 ? 22.284 -0.323 -20.374 1.00 93.62 279 ALA A N 1
ATOM 2213 C CA . ALA A 1 279 ? 23.208 0.075 -21.441 1.00 93.62 279 ALA A CA 1
ATOM 2214 C C . ALA A 1 279 ? 22.539 0.141 -22.830 1.00 93.62 279 ALA A C 1
ATOM 2216 O O . ALA A 1 279 ? 23.014 0.838 -23.724 1.00 93.62 279 ALA A O 1
ATOM 2217 N N . ASN A 1 280 ? 21.453 -0.609 -23.036 1.00 93.88 280 ASN A N 1
ATOM 2218 C CA . ASN A 1 280 ? 20.654 -0.595 -24.256 1.00 93.88 280 ASN A CA 1
ATOM 2219 C C . ASN A 1 280 ? 19.199 -1.000 -23.968 1.00 93.88 280 ASN A C 1
ATOM 2221 O O . ASN A 1 280 ? 18.863 -1.475 -22.888 1.00 93.88 280 ASN A O 1
ATOM 2225 N N . ASP A 1 281 ? 18.333 -0.835 -24.961 1.00 92.88 281 ASP A N 1
ATOM 2226 C CA . ASP A 1 281 ? 16.887 -1.021 -24.821 1.00 92.88 281 ASP A CA 1
ATOM 2227 C C . ASP A 1 281 ? 16.394 -2.442 -25.176 1.00 92.88 281 ASP A C 1
ATOM 2229 O O . ASP A 1 281 ? 15.195 -2.719 -25.162 1.00 92.88 281 ASP A O 1
ATOM 2233 N N . THR A 1 282 ? 17.308 -3.374 -25.467 1.00 95.25 282 THR A N 1
ATOM 2234 C CA . THR A 1 282 ? 16.981 -4.707 -26.008 1.00 95.25 282 THR A CA 1
ATOM 2235 C C . THR A 1 282 ? 15.997 -5.471 -25.124 1.00 95.25 282 THR A C 1
ATOM 2237 O O . THR A 1 282 ? 15.006 -5.994 -25.626 1.00 95.25 282 THR A O 1
ATOM 2240 N N . ASN A 1 283 ? 16.228 -5.503 -23.807 1.00 94.56 283 ASN A N 1
ATOM 2241 C CA . ASN A 1 283 ? 15.398 -6.277 -22.878 1.00 94.56 283 ASN A CA 1
ATOM 2242 C C . ASN A 1 283 ? 13.967 -5.735 -22.786 1.00 94.56 283 ASN A C 1
ATOM 2244 O O . ASN A 1 283 ? 13.013 -6.512 -22.811 1.00 94.56 283 ASN A O 1
ATOM 2248 N N . LEU A 1 284 ? 13.814 -4.408 -22.697 1.00 96.38 284 LEU A N 1
ATOM 2249 C CA . LEU A 1 284 ? 12.498 -3.781 -22.624 1.00 96.38 284 LEU A CA 1
ATOM 2250 C C . LEU A 1 284 ? 11.757 -3.936 -23.956 1.00 96.38 284 LEU A C 1
ATOM 2252 O O . LEU A 1 284 ? 10.607 -4.364 -23.957 1.00 96.38 284 LEU A O 1
ATOM 2256 N N . SER A 1 285 ? 12.405 -3.651 -25.089 1.00 96.62 285 SER A N 1
ATOM 2257 C CA . SER A 1 285 ? 11.777 -3.797 -26.408 1.00 96.62 285 SER A CA 1
ATOM 2258 C C . SER A 1 285 ? 11.361 -5.240 -26.704 1.00 96.62 285 SER A C 1
ATOM 2260 O O . SER A 1 285 ? 10.213 -5.474 -27.079 1.00 96.62 285 SER A O 1
ATOM 2262 N N . ALA A 1 286 ? 12.231 -6.221 -26.438 1.00 96.94 286 ALA A N 1
ATOM 2263 C CA . ALA A 1 286 ? 11.896 -7.634 -26.615 1.00 96.94 286 ALA A CA 1
ATOM 2264 C C . ALA A 1 286 ? 10.693 -8.052 -25.753 1.00 96.94 286 ALA A C 1
ATOM 2266 O O . ALA A 1 286 ? 9.804 -8.768 -26.220 1.00 96.94 286 ALA A O 1
ATOM 2267 N N . PHE A 1 287 ? 10.630 -7.574 -24.507 1.00 97.88 287 PHE A N 1
ATOM 2268 C CA . PHE A 1 287 ? 9.477 -7.792 -23.639 1.00 97.88 287 PHE A CA 1
ATOM 2269 C C . PHE A 1 287 ? 8.198 -7.164 -24.196 1.00 97.88 287 PHE A C 1
ATOM 2271 O O . PHE A 1 287 ? 7.169 -7.835 -24.224 1.00 97.88 287 PHE A O 1
ATOM 2278 N N . LEU A 1 288 ? 8.243 -5.915 -24.667 1.00 97.94 288 LEU A N 1
ATOM 2279 C CA . LEU A 1 288 ? 7.069 -5.231 -25.215 1.00 97.94 288 LEU A CA 1
ATOM 2280 C C . LEU A 1 288 ? 6.512 -5.953 -26.452 1.00 97.94 288 LEU A C 1
ATOM 2282 O O . LEU A 1 288 ? 5.294 -6.082 -26.582 1.00 97.94 288 LEU A O 1
ATOM 2286 N N . ASP A 1 289 ? 7.378 -6.496 -27.308 1.00 97.25 289 ASP A N 1
ATOM 2287 C CA . ASP A 1 289 ? 6.969 -7.297 -28.468 1.00 97.25 289 ASP A CA 1
ATOM 2288 C C . ASP A 1 289 ? 6.329 -8.633 -28.069 1.00 97.25 289 ASP A C 1
ATOM 2290 O O . ASP A 1 289 ? 5.373 -9.100 -28.700 1.00 97.25 289 ASP A O 1
ATOM 2294 N N . LEU A 1 290 ? 6.848 -9.288 -27.027 1.00 97.00 290 LEU A N 1
ATOM 2295 C CA . LEU A 1 290 ? 6.239 -10.495 -26.460 1.00 97.00 290 LEU A CA 1
ATOM 2296 C C . LEU A 1 290 ? 4.890 -10.177 -25.808 1.00 97.00 290 LEU A C 1
ATOM 2298 O O . LEU A 1 290 ? 3.906 -10.869 -26.063 1.00 97.00 290 LEU A O 1
ATOM 2302 N N . TYR A 1 291 ? 4.820 -9.102 -25.026 1.00 97.69 291 TYR A N 1
ATOM 2303 C CA . TYR A 1 291 ? 3.609 -8.655 -24.346 1.00 97.69 291 TYR A CA 1
ATOM 2304 C C . TYR A 1 291 ? 2.507 -8.292 -25.344 1.00 97.69 291 TYR A C 1
ATOM 2306 O O . TYR A 1 291 ? 1.371 -8.730 -25.181 1.00 97.69 291 TYR A O 1
ATOM 2314 N N . LYS A 1 292 ? 2.841 -7.582 -26.430 1.00 97.00 292 LYS A N 1
ATOM 2315 C CA . LYS A 1 292 ? 1.892 -7.243 -27.502 1.00 97.00 292 LYS A CA 1
ATOM 2316 C C . LYS A 1 292 ? 1.266 -8.485 -28.144 1.00 97.00 292 LYS A C 1
ATOM 2318 O O . LYS A 1 292 ? 0.096 -8.450 -28.510 1.00 97.00 292 LYS A O 1
ATOM 2323 N N . ARG A 1 293 ? 2.031 -9.574 -28.278 1.00 95.25 293 ARG A N 1
ATOM 2324 C CA . ARG A 1 293 ? 1.547 -10.856 -28.819 1.00 95.25 293 ARG A CA 1
ATOM 2325 C C . ARG A 1 293 ? 0.725 -11.647 -27.803 1.00 95.25 293 ARG A C 1
ATOM 2327 O O . ARG A 1 293 ? -0.288 -12.227 -28.172 1.00 95.25 293 ARG A O 1
ATOM 2334 N N . ALA A 1 294 ? 1.152 -11.666 -26.542 1.00 96.25 294 ALA A N 1
ATOM 2335 C CA . ALA A 1 294 ? 0.499 -12.431 -25.481 1.00 96.25 294 ALA A CA 1
ATOM 2336 C C . ALA A 1 294 ? -0.769 -11.753 -24.922 1.00 96.25 294 ALA A C 1
ATOM 2338 O O . ALA A 1 294 ? -1.660 -12.434 -24.417 1.00 96.25 294 ALA A O 1
ATOM 2339 N N . GLY A 1 295 ? -0.847 -10.417 -24.960 1.00 96.62 295 GLY A N 1
ATOM 2340 C CA . GLY A 1 295 ? -1.937 -9.630 -24.366 1.00 96.62 295 GLY A CA 1
ATOM 2341 C C . GLY A 1 295 ? -2.005 -9.701 -22.833 1.00 96.62 295 GLY A C 1
ATOM 2342 O O . GLY A 1 295 ? -3.031 -9.365 -22.237 1.00 96.62 295 GLY A O 1
ATOM 2343 N N . ALA A 1 296 ? -0.947 -10.203 -22.194 1.00 97.56 296 ALA A N 1
ATOM 2344 C CA . ALA A 1 296 ? -0.814 -10.340 -20.751 1.00 97.56 296 ALA A CA 1
ATOM 2345 C C . ALA A 1 296 ? 0.660 -10.505 -20.358 1.00 97.56 296 ALA A C 1
ATOM 2347 O O . ALA A 1 296 ? 1.495 -10.862 -21.191 1.00 97.56 296 ALA A O 1
ATOM 2348 N N . TYR A 1 297 ? 0.967 -10.279 -19.083 1.00 98.38 297 TYR A N 1
ATOM 2349 C CA . TYR A 1 297 ? 2.268 -10.577 -18.491 1.00 98.38 297 TYR A CA 1
ATOM 2350 C C . TYR A 1 297 ? 2.124 -11.042 -17.041 1.00 98.38 297 TYR A C 1
ATOM 2352 O O . TYR A 1 297 ? 1.129 -10.756 -16.370 1.00 98.38 297 TYR A O 1
ATOM 2360 N N . LEU A 1 298 ? 3.130 -11.762 -16.554 1.00 98.06 298 LEU A N 1
ATOM 2361 C CA . LEU A 1 298 ? 3.256 -12.115 -15.144 1.00 98.06 298 LEU A CA 1
ATOM 2362 C C . LEU A 1 298 ? 4.040 -11.023 -14.416 1.00 98.06 298 LEU A C 1
ATOM 2364 O O . LEU A 1 298 ? 5.191 -10.755 -14.749 1.00 98.06 298 LEU A O 1
ATOM 2368 N N . LEU A 1 299 ? 3.434 -10.403 -13.410 1.00 98.50 299 LEU A N 1
ATOM 2369 C CA . LEU A 1 299 ? 4.141 -9.555 -12.459 1.00 98.50 299 LEU A CA 1
ATOM 2370 C C . LEU A 1 299 ? 4.676 -10.430 -11.329 1.00 98.50 299 LEU A C 1
ATOM 2372 O O . LEU A 1 299 ? 3.904 -11.146 -10.689 1.00 98.50 299 LEU A O 1
ATOM 2376 N N . MET A 1 300 ? 5.982 -10.389 -11.088 1.00 97.31 300 MET A N 1
ATOM 2377 C CA . MET A 1 300 ? 6.649 -11.305 -10.162 1.00 97.31 300 MET A CA 1
ATOM 2378 C C . MET A 1 300 ? 7.588 -10.559 -9.208 1.00 97.31 300 MET A C 1
ATOM 2380 O O . MET A 1 300 ? 8.232 -9.595 -9.621 1.00 97.31 300 MET A O 1
ATOM 2384 N N . PRO A 1 301 ? 7.721 -10.999 -7.950 1.00 98.00 301 PRO A N 1
ATOM 2385 C CA . PRO A 1 301 ? 8.811 -10.571 -7.088 1.00 98.00 301 PRO A CA 1
ATOM 2386 C C . PRO A 1 301 ? 10.079 -11.375 -7.383 1.00 98.00 301 PRO A C 1
ATOM 2388 O O . PRO A 1 301 ? 10.043 -12.601 -7.527 1.00 98.00 301 PRO A O 1
ATOM 2391 N N . ALA A 1 302 ? 11.215 -10.689 -7.406 1.00 97.12 302 ALA A N 1
ATOM 2392 C CA . ALA A 1 302 ? 12.526 -11.305 -7.508 1.00 97.12 302 ALA A CA 1
ATOM 2393 C C . ALA A 1 302 ? 13.539 -10.627 -6.583 1.00 97.12 302 ALA A C 1
ATOM 2395 O O . ALA A 1 302 ? 13.368 -9.486 -6.157 1.00 97.12 302 ALA A O 1
ATOM 2396 N N . LEU A 1 303 ? 14.601 -11.356 -6.267 1.00 96.94 303 LEU A N 1
ATOM 2397 C CA . LEU A 1 303 ? 15.692 -10.932 -5.410 1.00 96.94 303 LEU A CA 1
ATOM 2398 C C . LEU A 1 303 ? 16.928 -10.693 -6.251 1.00 96.94 303 LEU A C 1
ATOM 2400 O O . LEU A 1 303 ? 17.308 -11.542 -7.063 1.00 96.94 303 LEU A O 1
ATOM 2404 N N . ILE A 1 304 ? 17.578 -9.564 -5.995 1.00 91.50 304 ILE A N 1
ATOM 2405 C CA . ILE A 1 304 ? 18.896 -9.263 -6.531 1.00 91.50 304 ILE A CA 1
ATOM 2406 C C . ILE A 1 304 ? 19.889 -9.159 -5.377 1.00 91.50 304 ILE A C 1
ATOM 2408 O O . ILE A 1 304 ? 19.691 -8.421 -4.414 1.00 91.50 304 ILE A O 1
ATOM 2412 N N . THR A 1 305 ? 20.954 -9.949 -5.452 1.00 86.50 305 THR A N 1
ATOM 2413 C CA . THR A 1 305 ? 22.071 -9.916 -4.503 1.00 86.50 305 THR A CA 1
ATOM 2414 C C . THR A 1 305 ? 23.354 -9.714 -5.305 1.00 86.50 305 THR A C 1
ATOM 2416 O O . THR A 1 305 ? 23.496 -10.341 -6.358 1.00 86.50 305 THR A O 1
ATOM 2419 N N . PRO A 1 306 ? 24.280 -8.842 -4.863 1.00 80.88 306 PRO A N 1
ATOM 2420 C CA . PRO A 1 306 ? 25.528 -8.610 -5.581 1.00 80.88 306 PRO A CA 1
ATOM 2421 C C . PRO A 1 306 ? 26.260 -9.920 -5.900 1.00 80.88 306 PRO A C 1
ATOM 2423 O O . PRO A 1 306 ? 26.470 -10.752 -5.020 1.00 80.88 306 PRO A O 1
ATOM 2426 N N . GLY A 1 307 ? 26.627 -10.106 -7.169 1.00 77.81 307 GLY A N 1
ATOM 2427 C CA . GLY A 1 307 ? 27.345 -11.297 -7.636 1.00 77.81 307 GLY A CA 1
ATOM 2428 C C . GLY A 1 307 ? 26.498 -12.566 -7.784 1.00 77.81 307 GLY A C 1
ATOM 2429 O O . GLY A 1 307 ? 27.050 -13.607 -8.128 1.00 77.81 307 GLY A O 1
ATOM 2430 N N . GLN A 1 308 ? 25.182 -12.508 -7.556 1.00 83.19 308 GLN A N 1
ATOM 2431 C CA . GLN A 1 308 ? 24.278 -13.643 -7.744 1.00 83.19 308 GLN A CA 1
ATOM 2432 C C . GLN A 1 308 ? 23.308 -13.418 -8.901 1.00 83.19 308 GLN A C 1
ATOM 2434 O O . GLN A 1 308 ? 22.954 -12.291 -9.248 1.00 83.19 308 GLN A O 1
ATOM 2439 N N . THR A 1 309 ? 22.854 -14.522 -9.490 1.00 86.06 309 THR A N 1
ATOM 2440 C CA . THR A 1 309 ? 21.769 -14.510 -10.470 1.00 86.06 309 THR A CA 1
ATOM 2441 C C . THR A 1 309 ? 20.456 -14.096 -9.814 1.00 86.06 309 THR A C 1
ATOM 2443 O O . THR A 1 309 ? 20.242 -14.336 -8.625 1.00 86.06 309 THR A O 1
ATOM 2446 N N . LEU A 1 310 ? 19.557 -13.518 -10.610 1.00 89.94 310 LEU A N 1
ATOM 2447 C CA . LEU A 1 310 ? 18.204 -13.172 -10.187 1.00 89.94 310 LEU A CA 1
ATOM 2448 C C . LEU A 1 310 ? 17.481 -14.404 -9.614 1.00 89.94 310 LEU A C 1
ATOM 2450 O O . LEU A 1 310 ? 17.454 -15.455 -10.255 1.00 89.94 310 LEU A O 1
ATOM 2454 N N . GLN A 1 311 ? 16.882 -14.270 -8.431 1.00 94.31 311 GLN A N 1
ATOM 2455 C CA . GLN A 1 311 ? 16.122 -15.346 -7.784 1.00 94.31 311 GLN A CA 1
ATOM 2456 C C . GLN A 1 311 ? 14.651 -14.954 -7.669 1.00 94.31 311 GLN A C 1
ATOM 2458 O O . GLN A 1 311 ? 14.317 -14.002 -6.969 1.00 94.31 311 GLN A O 1
ATOM 2463 N N . PHE A 1 312 ? 13.756 -15.683 -8.330 1.00 94.56 312 PHE A N 1
ATOM 2464 C CA . PHE A 1 312 ? 12.317 -15.452 -8.196 1.00 94.56 312 PHE A CA 1
ATOM 2465 C C . PHE A 1 312 ? 11.810 -15.914 -6.824 1.00 94.56 312 PHE A C 1
ATOM 2467 O O . PHE A 1 312 ? 12.336 -16.867 -6.247 1.00 94.56 312 PHE A O 1
ATOM 2474 N N . ILE A 1 313 ? 10.780 -15.246 -6.293 1.00 95.12 313 ILE A N 1
ATOM 2475 C CA . ILE A 1 313 ? 10.014 -15.793 -5.166 1.00 95.12 313 ILE A CA 1
ATOM 2476 C C . ILE A 1 313 ? 8.819 -16.551 -5.742 1.00 95.12 313 ILE A C 1
ATOM 2478 O O . ILE A 1 313 ? 7.882 -15.954 -6.281 1.00 95.12 313 ILE A O 1
ATOM 2482 N N . ASP A 1 314 ? 8.876 -17.874 -5.642 1.00 91.38 314 ASP A N 1
ATOM 2483 C CA . ASP A 1 314 ? 7.890 -18.763 -6.244 1.00 91.38 314 ASP A CA 1
ATOM 2484 C C . ASP A 1 314 ? 6.484 -18.577 -5.669 1.00 91.38 314 ASP A C 1
ATOM 2486 O O . ASP A 1 314 ? 6.281 -18.171 -4.525 1.00 91.38 314 ASP A O 1
ATOM 2490 N N . GLY A 1 315 ? 5.482 -18.897 -6.489 1.00 93.38 315 GLY A N 1
ATOM 2491 C CA . GLY A 1 315 ? 4.082 -18.929 -6.070 1.00 93.38 315 GLY A CA 1
ATOM 2492 C C . GLY A 1 315 ? 3.435 -17.566 -5.817 1.00 93.38 315 GLY A C 1
ATOM 2493 O O . GLY A 1 315 ? 2.259 -17.546 -5.467 1.00 93.38 315 GLY A O 1
ATOM 2494 N N . LEU A 1 316 ? 4.141 -16.446 -6.014 1.00 96.69 316 LEU A N 1
ATOM 2495 C CA . LEU A 1 316 ? 3.652 -15.088 -5.725 1.00 96.69 316 LEU A CA 1
ATOM 2496 C C . LEU A 1 316 ? 3.378 -14.222 -6.965 1.00 96.69 316 LEU A C 1
ATOM 2498 O O . LEU A 1 316 ? 3.199 -13.015 -6.839 1.00 96.69 316 LEU A O 1
ATOM 2502 N N . HIS A 1 317 ? 3.321 -14.807 -8.160 1.00 96.25 317 HIS A N 1
ATOM 2503 C CA . HIS A 1 317 ? 3.033 -14.047 -9.376 1.00 96.25 317 HIS A CA 1
ATOM 2504 C C . HIS A 1 317 ? 1.579 -13.545 -9.431 1.00 96.25 317 HIS A C 1
ATOM 2506 O O . HIS A 1 317 ? 0.662 -14.163 -8.881 1.00 96.25 317 HIS A O 1
ATOM 2512 N N . ILE A 1 318 ? 1.374 -12.442 -10.153 1.00 98.31 318 ILE A N 1
ATOM 2513 C CA . ILE A 1 318 ? 0.059 -11.872 -10.465 1.00 98.31 318 ILE A CA 1
ATOM 2514 C C . ILE A 1 318 ? -0.040 -11.693 -11.978 1.00 98.31 318 ILE A C 1
ATOM 2516 O O . ILE A 1 318 ? 0.804 -11.038 -12.586 1.00 98.31 318 ILE A O 1
ATOM 2520 N N . LEU A 1 319 ? -1.070 -12.265 -12.599 1.00 98.19 319 LEU A N 1
ATOM 2521 C CA . LEU A 1 319 ? -1.348 -12.056 -14.017 1.00 98.19 319 LEU A CA 1
ATOM 2522 C C . LEU A 1 319 ? -1.944 -10.658 -14.234 1.00 98.19 319 LEU A C 1
ATOM 2524 O O . LEU A 1 319 ? -2.950 -10.300 -13.615 1.00 98.19 319 LEU A O 1
ATOM 2528 N N . LYS A 1 320 ? -1.334 -9.896 -15.143 1.00 98.12 320 LYS A N 1
ATOM 2529 C CA . LYS A 1 320 ? -1.710 -8.533 -15.531 1.00 98.12 320 LYS A CA 1
ATOM 2530 C C . LYS A 1 320 ? -2.038 -8.462 -17.021 1.00 98.12 320 LYS A C 1
ATOM 2532 O O . LYS A 1 320 ? -1.422 -9.172 -17.818 1.00 98.12 320 LYS A O 1
ATOM 2537 N N . ARG A 1 321 ? -2.961 -7.577 -17.412 1.00 97.88 321 ARG A N 1
ATOM 2538 C CA . ARG A 1 321 ? -3.288 -7.307 -18.826 1.00 97.88 321 ARG A CA 1
ATOM 2539 C C . ARG A 1 321 ? -3.086 -5.858 -19.252 1.00 97.88 321 ARG A C 1
ATOM 2541 O O . ARG A 1 321 ? -3.079 -5.603 -20.449 1.00 97.88 321 ARG A O 1
ATOM 2548 N N . SER A 1 322 ? -2.921 -4.928 -18.313 1.00 96.81 322 SER A N 1
ATOM 2549 C CA . SER A 1 322 ? -2.609 -3.529 -18.597 1.00 96.81 322 SER A CA 1
ATOM 2550 C C . SER A 1 322 ? -1.161 -3.207 -18.252 1.00 96.81 322 SER A C 1
ATOM 2552 O O . SER A 1 322 ? -0.654 -3.527 -17.171 1.00 96.81 322 SER A O 1
ATOM 2554 N N . LEU A 1 323 ? -0.504 -2.537 -19.188 1.00 97.69 323 LEU A N 1
ATOM 2555 C CA . LEU A 1 323 ? 0.801 -1.914 -19.037 1.00 97.69 323 LEU A CA 1
ATOM 2556 C C . LEU A 1 323 ? 0.754 -0.598 -19.804 1.00 97.69 323 LEU A C 1
ATOM 2558 O O . LEU A 1 323 ? 0.428 -0.587 -20.993 1.00 97.69 323 LEU A O 1
ATOM 2562 N N . HIS A 1 324 ? 1.077 0.497 -19.130 1.00 97.19 324 HIS A N 1
ATOM 2563 C CA . HIS A 1 324 ? 1.066 1.822 -19.730 1.00 97.19 324 HIS A CA 1
ATOM 2564 C C . HIS A 1 324 ? 2.485 2.184 -20.149 1.00 97.19 324 HIS A C 1
ATOM 2566 O O . HIS A 1 324 ? 3.377 2.251 -19.313 1.00 97.19 324 HIS A O 1
ATOM 2572 N N . VAL A 1 325 ? 2.716 2.390 -21.444 1.00 97.50 325 VAL A N 1
ATOM 2573 C CA . VAL A 1 325 ? 4.032 2.766 -21.976 1.00 97.50 325 VAL A CA 1
ATOM 2574 C C . VAL A 1 325 ? 3.876 4.065 -22.746 1.00 97.50 325 VAL A C 1
ATOM 2576 O O . VAL A 1 325 ? 3.090 4.120 -23.690 1.00 97.50 325 VAL A O 1
ATOM 2579 N N . LYS A 1 326 ? 4.612 5.102 -22.345 1.00 96.94 326 LYS A N 1
ATOM 2580 C CA . LYS A 1 326 ? 4.572 6.428 -22.971 1.00 96.94 326 LYS A CA 1
ATOM 2581 C C . LYS A 1 326 ? 5.973 6.947 -23.244 1.00 96.94 326 LYS A C 1
ATOM 2583 O O . LYS A 1 326 ? 6.908 6.647 -22.499 1.00 96.94 326 LYS A O 1
ATOM 2588 N N . MET A 1 327 ? 6.121 7.738 -24.302 1.00 96.56 327 MET A N 1
ATOM 2589 C CA . MET A 1 327 ? 7.280 8.619 -24.417 1.00 96.56 327 MET A CA 1
ATOM 2590 C C . MET A 1 327 ? 7.079 9.804 -23.477 1.00 96.56 327 MET A C 1
ATOM 2592 O O . MET A 1 327 ? 5.944 10.218 -23.261 1.00 96.56 327 MET A O 1
ATOM 2596 N N . ALA A 1 328 ? 8.159 10.365 -22.937 1.00 95.56 328 ALA A N 1
ATOM 2597 C CA . ALA A 1 328 ? 8.083 11.512 -22.032 1.00 95.56 328 ALA A CA 1
ATOM 2598 C C . ALA A 1 328 ? 7.317 12.697 -22.647 1.00 95.56 328 ALA A C 1
ATOM 2600 O O . ALA A 1 328 ? 6.518 13.323 -21.960 1.00 95.56 328 ALA A O 1
ATOM 2601 N N . VAL A 1 329 ? 7.491 12.929 -23.953 1.00 94.06 329 VAL A N 1
ATOM 2602 C CA . VAL A 1 329 ? 6.776 13.963 -24.722 1.00 94.06 329 VAL A CA 1
ATOM 2603 C C . VAL A 1 329 ? 5.263 13.734 -24.813 1.00 94.06 329 VAL A C 1
ATOM 2605 O O . VAL A 1 329 ? 4.508 14.694 -24.931 1.00 94.06 329 VAL A O 1
ATOM 2608 N N . ASP A 1 330 ? 4.811 12.483 -24.706 1.00 95.25 330 ASP A N 1
ATOM 2609 C CA . ASP A 1 330 ? 3.394 12.111 -24.784 1.00 95.25 330 ASP A CA 1
ATOM 2610 C C . ASP A 1 330 ? 2.719 12.078 -23.399 1.00 95.25 330 ASP A C 1
ATOM 2612 O O . ASP A 1 330 ? 1.546 11.710 -23.290 1.00 95.25 330 ASP A O 1
ATOM 2616 N N . VAL A 1 331 ? 3.450 12.401 -22.322 1.00 94.12 331 VAL A N 1
ATOM 2617 C CA . VAL A 1 331 ? 2.899 12.456 -20.961 1.00 94.12 331 VAL A CA 1
ATOM 2618 C C . VAL A 1 331 ? 2.219 13.807 -20.749 1.00 94.12 331 VAL A C 1
ATOM 2620 O O . VAL A 1 331 ? 2.870 14.830 -20.543 1.00 94.12 331 VAL A O 1
ATOM 2623 N N . GLY A 1 332 ? 0.888 13.808 -20.777 1.00 88.25 332 GLY A N 1
ATOM 2624 C CA . GLY A 1 332 ? 0.063 14.974 -20.476 1.00 88.25 332 GLY A CA 1
ATOM 2625 C C . GLY A 1 332 ? -0.011 15.271 -18.971 1.00 88.25 332 GLY A C 1
ATOM 2626 O O . GLY A 1 332 ? 0.295 14.404 -18.157 1.00 88.25 332 GLY A O 1
ATOM 2627 N N . PRO A 1 333 ? -0.474 16.462 -18.554 1.00 82.12 333 PRO A N 1
ATOM 2628 C CA . PRO A 1 333 ? -0.448 16.929 -17.156 1.00 82.12 333 PRO A CA 1
ATOM 2629 C C . PRO A 1 333 ? -1.267 16.077 -16.170 1.00 82.12 333 PRO A C 1
ATOM 2631 O O . PRO A 1 333 ? -0.966 16.040 -14.978 1.00 82.12 333 PRO A O 1
ATOM 2634 N N . HIS A 1 334 ? -2.271 15.346 -16.655 1.00 83.06 334 HIS A N 1
ATOM 2635 C CA . HIS A 1 334 ? -3.135 14.492 -15.830 1.00 83.06 334 HIS A CA 1
ATOM 2636 C C . HIS A 1 334 ? -2.802 13.001 -15.940 1.00 83.06 334 HIS A C 1
ATOM 2638 O O . HIS A 1 334 ? -3.498 12.164 -15.365 1.00 83.06 334 HIS A O 1
ATOM 2644 N N . ASP A 1 335 ? -1.747 12.656 -16.676 1.00 89.06 335 ASP A N 1
ATOM 2645 C CA . ASP A 1 335 ? -1.311 11.275 -16.794 1.00 89.06 335 ASP A CA 1
ATOM 2646 C C . ASP A 1 335 ? -0.635 10.792 -15.514 1.00 89.06 335 ASP A C 1
ATOM 2648 O O . ASP A 1 335 ? 0.158 11.498 -14.888 1.00 89.06 335 ASP A O 1
ATOM 2652 N N . THR A 1 336 ? -0.899 9.536 -15.160 1.00 90.50 336 THR A N 1
ATOM 2653 C CA . THR A 1 336 ? -0.290 8.864 -14.007 1.00 90.50 336 THR A CA 1
ATOM 2654 C C . THR A 1 336 ? 1.234 8.842 -14.087 1.00 90.50 336 THR A C 1
ATOM 2656 O O . THR A 1 336 ? 1.919 8.916 -13.068 1.00 90.50 336 THR A O 1
ATOM 2659 N N . GLU A 1 337 ? 1.778 8.808 -15.300 1.00 94.44 337 GLU A N 1
ATOM 2660 C CA . GLU A 1 337 ? 3.210 8.849 -15.573 1.00 94.44 337 GLU A CA 1
ATOM 2661 C C . GLU A 1 337 ? 3.896 10.135 -15.059 1.00 94.44 337 GLU A C 1
ATOM 2663 O O . GLU A 1 337 ? 5.106 10.126 -14.813 1.00 94.44 337 GLU A O 1
ATOM 2668 N N . ASN A 1 338 ? 3.149 11.210 -14.763 1.00 92.00 338 ASN A N 1
ATOM 2669 C CA . ASN A 1 338 ? 3.703 12.383 -14.074 1.00 92.00 338 ASN A CA 1
ATOM 2670 C C . ASN A 1 338 ? 4.206 12.092 -12.662 1.00 92.00 338 ASN A C 1
ATOM 2672 O O . ASN A 1 338 ? 5.093 12.798 -12.188 1.00 92.00 338 ASN A O 1
ATOM 2676 N N . LEU A 1 339 ? 3.720 11.036 -12.005 1.00 91.88 339 LEU A N 1
ATOM 2677 C CA . LEU A 1 339 ? 4.259 10.590 -10.716 1.00 91.88 339 LEU A CA 1
ATOM 2678 C C . LEU A 1 339 ? 5.734 10.142 -10.822 1.00 91.88 339 LEU A C 1
ATOM 2680 O O . LEU A 1 339 ? 6.425 10.036 -9.808 1.00 91.88 339 LEU A O 1
ATOM 2684 N N . PHE A 1 340 ? 6.244 9.902 -12.038 1.00 95.44 340 PHE A N 1
ATOM 2685 C CA . PHE A 1 340 ? 7.674 9.734 -12.302 1.00 95.44 340 PHE A CA 1
ATOM 2686 C C . PHE A 1 340 ? 8.365 11.052 -12.696 1.00 95.44 340 PHE A C 1
ATOM 2688 O O . PHE A 1 340 ? 9.416 11.362 -12.128 1.00 95.44 340 PHE A O 1
ATOM 2695 N N . LEU A 1 341 ? 7.795 11.816 -13.641 1.00 94.44 341 LEU A N 1
ATOM 2696 C CA . LEU A 1 341 ? 8.433 13.009 -14.225 1.00 94.44 341 LEU A CA 1
ATOM 2697 C C . LEU A 1 341 ? 8.444 14.231 -13.293 1.00 94.44 341 LEU A C 1
ATOM 2699 O O . LEU A 1 341 ? 9.478 14.888 -13.165 1.00 94.44 341 LEU A O 1
ATOM 2703 N N . ALA A 1 342 ? 7.324 14.541 -12.630 1.00 90.50 342 ALA A N 1
ATOM 2704 C CA . ALA A 1 342 ? 7.161 15.768 -11.843 1.00 90.50 342 ALA A CA 1
ATOM 2705 C C . ALA A 1 342 ? 8.153 15.882 -10.674 1.00 90.50 342 ALA A C 1
ATOM 2707 O O . ALA A 1 342 ? 8.813 16.917 -10.569 1.00 90.50 342 ALA A O 1
ATOM 2708 N N . PRO A 1 343 ? 8.358 14.834 -9.845 1.00 89.31 343 PRO A N 1
ATOM 2709 C CA . PRO A 1 343 ? 9.327 14.896 -8.748 1.00 89.31 343 PRO A CA 1
ATOM 2710 C C . PRO A 1 343 ? 10.778 15.064 -9.217 1.00 89.31 343 PRO A C 1
ATOM 2712 O O . PRO A 1 343 ? 11.636 15.436 -8.425 1.00 89.31 343 PRO A O 1
ATOM 2715 N N . ARG A 1 344 ? 11.054 14.771 -10.494 1.00 92.12 344 ARG A N 1
ATOM 2716 C CA . ARG A 1 344 ? 12.378 14.878 -11.120 1.00 92.12 344 ARG A CA 1
ATOM 2717 C C . ARG A 1 344 ? 12.552 16.170 -11.928 1.00 92.12 344 ARG A C 1
ATOM 2719 O O . ARG A 1 344 ? 13.615 16.368 -12.500 1.00 92.12 344 ARG A O 1
ATOM 2726 N N . GLY A 1 345 ? 11.530 17.029 -11.999 1.00 89.62 345 GLY A N 1
ATOM 2727 C CA . GLY A 1 345 ? 11.574 18.261 -12.795 1.00 89.62 345 GLY A CA 1
ATOM 2728 C C . GLY A 1 345 ? 11.595 18.030 -14.311 1.00 89.62 345 GLY A C 1
ATOM 2729 O O . GLY A 1 345 ? 12.065 18.889 -15.041 1.00 89.62 345 GLY A O 1
ATOM 2730 N N . LEU A 1 346 ? 11.098 16.883 -14.789 1.00 86.38 346 LEU A N 1
ATOM 2731 C CA . LEU A 1 346 ? 11.189 16.460 -16.198 1.00 86.38 346 LEU A CA 1
ATOM 2732 C C . LEU A 1 346 ? 9.885 16.660 -16.996 1.00 86.38 346 LEU A C 1
ATOM 2734 O O . LEU A 1 346 ? 9.695 16.045 -18.044 1.00 86.38 346 LEU A O 1
ATOM 2738 N N . GLN A 1 347 ? 8.946 17.462 -16.492 1.00 78.38 347 GLN A N 1
ATOM 2739 C CA . GLN A 1 347 ? 7.682 17.730 -17.186 1.00 78.38 347 GLN A CA 1
ATOM 2740 C C . GLN A 1 347 ? 7.893 18.710 -18.342 1.00 78.38 347 GLN A C 1
ATOM 2742 O O . GLN A 1 347 ? 8.628 19.684 -18.206 1.00 78.38 347 GLN A O 1
ATOM 2747 N N . HIS A 1 348 ? 7.226 18.482 -19.472 1.00 62.97 348 HIS A N 1
ATOM 2748 C CA . HIS A 1 348 ? 7.202 19.449 -20.570 1.00 62.97 348 HIS A CA 1
ATOM 2749 C C . HIS A 1 348 ? 6.264 20.622 -20.238 1.00 62.97 348 HIS A C 1
ATOM 2751 O O . HIS A 1 348 ? 5.143 20.399 -19.785 1.00 62.97 348 HIS A O 1
ATOM 2757 N N . GLY A 1 349 ? 6.719 21.862 -20.473 1.00 53.62 349 GLY A N 1
ATOM 2758 C CA . GLY A 1 349 ? 5.903 23.082 -20.337 1.00 53.62 349 GLY A CA 1
ATOM 2759 C C . GLY A 1 349 ? 6.134 23.938 -19.081 1.00 53.62 349 GLY A C 1
ATOM 2760 O O . GLY A 1 349 ? 5.196 24.587 -18.626 1.00 53.62 349 GLY A O 1
ATOM 2761 N N . LYS A 1 350 ? 7.346 23.944 -18.508 1.00 42.66 350 LYS A N 1
ATOM 2762 C CA . LYS A 1 350 ? 7.756 24.874 -17.431 1.00 42.66 350 LYS A CA 1
ATOM 2763 C C . LYS A 1 350 ? 8.838 25.882 -17.862 1.00 42.66 350 LYS A C 1
ATOM 2765 O O . LYS A 1 350 ? 9.637 26.290 -17.026 1.00 42.66 350 LYS A O 1
ATOM 2770 N N . ASP A 1 351 ? 8.807 26.287 -19.130 1.00 33.25 351 ASP A N 1
ATOM 2771 C CA . ASP A 1 351 ? 9.539 27.456 -19.639 1.00 33.25 351 ASP A CA 1
ATOM 2772 C C . ASP A 1 351 ? 8.560 28.568 -20.025 1.00 33.25 351 ASP A C 1
ATOM 2774 O O . ASP A 1 351 ? 7.549 28.245 -20.700 1.00 33.25 351 ASP A O 1
#

pLDDT: mean 85.43, std 14.77, range [31.09, 98.5]

Sequence (351 aa):
MEAFFATAFERGAFAHVERFDVSVVEADITRFEVKADLDLMKAVVKWPKGVFPGTSSVYGDFLNMLVEVAGTVFSATCLARNFEEAMHQLFQTDGAMDRAAMIGSLCFSRQRIFSGVARLAGWDKHSPKKFEARSNRPPVVRERPARKEPREGDTASRDFHLSNMTDHREMKVHSVIDVHLWDRAEWTGAAYGVAHPEAPPFIALMFKNRGAAAKIFERWRERFGSIDLKEEIHIGVVRRFSTEHPAHYGMVITSKFPKDSADSRVAMMASRSLTMEPANDTNLSAFLDLYKRAGAYLLMPALITPGQTLQFIDGLHILKRSLHVKMAVDVGPHDTENLFLAPRGLQHGKD

Radius of gyration: 25.65 Å; chains: 1; bounding box: 78×49×67 Å

Organism: NCBI:txid1353889

Foldseek 3Di:
DCLLCFCLLVQQKDFQDQDAAEAEAEDCDDAWDWDDDLLLSYIYIYDYPPDQCLDPVHVVRQLVVVLVVSLSNSVSTIDHPDPVVSSCCSRPPVCSSVVSVVVSVVSNVCCVQPVHDDDPVVVCVVCVDDDDDDPPDDPPDPPDPPQPDCPVPPDVDDPDPSVVDDGCVLAHEQKLDRPVLCVVFAFDDWFWDCPDPPAQIATETETADPVSLLSSLVSVCVVCNLENPVQQWAWEKEACLDPVQRLKIKIKIKTDDPPDPRRSHDYDIDMDMDIDRDPHNVRVVVNVVSCVVVLKYKYFYWYDDPPDDIGTDPPRIHIGRDYHYYYLVRDDPPDPCCVHQVVVVSHPDPD

=== Feature glossary ===
Annotated list of the representations used here:

Nearest PDB structures. The Foldseek neighbor list gives the closest experimentally determined structures in the PDB, ranked by structural alignment. TM-score near 1 means near-identical fold; near 0.3 means only rough topology match. This is how one finds what a novel AlphaFold prediction most resembles in the solved-structure universe.

Foldseek 3Di. Foldseek's 3Di representation compresses backbone geometry into a per-residue letter drawn from a learned twenty-state alphabet. It captures the tertiary interaction pattern around each residue — which residues are packed against it in space, regardless of where they are in sequence.

Radius of gyration, Cα contacts, bounding box. Radius of gyration (Rg) is the root-mean-square distance of Cα atoms from their centroid — a single number for overall size and compactness. A globular domain of N residues has Rg ≈ 2.2·N^0.38 Å; an extended or disordered chain has a much larger Rg. The Cα contact count is the number of residue pairs whose Cα atoms are within 8 Å and are more than four positions apart in sequence — a standard proxy for tertiary packing density. The bounding box is the smallest axis-aligned box enclosing all Cα atoms.

InterPro / GO / CATH / organism. The annotation block draws on four external resources. InterPro: which protein families and domains the sequence belongs to. GO: standardized terms for what the protein does, what process it participates in, and where in the cell it acts. CATH: which structural fold it has in the CATH hierarchy. Organism: the species of origin.

mmCIF coordinates. The mmCIF block holds the 3D Cartesian coordinates of each backbone atom (N, Cα, C, O) in ångströms. mmCIF is the PDB's canonical archive format — a tagged-loop text representation of the atomic model.

pLDDT. pLDDT is the predicted lDDT-Cα score: AlphaFold's confidence that the local environment of each residue (all inter-atomic distances within 15 Å) is correctly placed. It is a per-residue number between 0 and 100, with higher meaning more reliable.

Backbone torsions (φ/ψ). φ (phi) and ψ (psi) are the two rotatable backbone dihedrals per residue: φ is the C(i-1)–N–Cα–C torsion, ψ is the N–Cα–C–N(i+1) torsion, both in degrees on (−180°, 180°]. α-helical residues cluster near (−60°, −45°); β-strand residues near (−120°, +130°). A Ramachandran plot is simply a scatter of (φ, ψ) for every residue.

B-factor. For experimental (PDB) structures, the B-factor (temperature factor) quantifies the positional spread of each atom in the crystal — a combination of thermal vibration and static disorder — in units of Å². High B-factors mark flexible loops or poorly resolved regions; low B-factors mark the rigid, well-ordered core.

Secondary structure (3-state, P-SEA). SS3 is a coarse helix/strand/coil call (letters a/b/c) made by the P-SEA algorithm from inter-Cα distances and dihedrals. It is less detailed than DSSP but needs only Cα positions.

Predicted aligned error. Predicted aligned error is AlphaFold's pairwise confidence. Unlike pLDDT (per-residue), PAE is per-residue-pair and captures whether two parts of the structure are correctly placed relative to each other. Units are ångströms of expected positional error.

Solvent-accessible surface area. Solvent-accessible surface area (SASA) is the area in Å² traced out by the centre of a 1.4 Å probe sphere (a water molecule) rolled over the protein's van der Waals surface (Shrake–Rupley / Lee–Richards construction). Buried residues have near-zero SASA; fully exposed residues can exceed 200 Å². The total SASA scales roughly with the number of surface residues.

Secondary structure (8-state, DSSP). The SS8 string is DSSP's per-residue secondary-structure call. α-helix (H) means an i→i+4 H-bond ladder; β-strand (E) means the residue participates in a β-sheet; 3₁₀ (G) and π (I) are tighter and wider helices; T/S are turns/bends; '-' is loop.

Rendered structure images. Structure images are PyMOL renders from six orthogonal camera directions. Cartoon representation draws helices as coils and strands as arrows; sticks shows the backbone as bonds; surface shows the solvent-excluded envelope. Rainbow coloring maps sequence position to hue (blue→red, N→C); chain coloring assigns a distinct color per polypeptide.

Sequence. The amino-acid sequence is the protein's primary structure: the linear order of residues from the N-terminus to the C-terminus, written in one-letter code. Everything else here — the 3D coordinates, the secondary structure, the domain annotations — is ultimately a consequence of this string.

Contact-map, Ramachandran, and PAE plots. Three diagnostic plots accompany the record. The Cα contact map visualizes the tertiary structure as a 2D adjacency matrix (8 Å cutoff, sequence-loc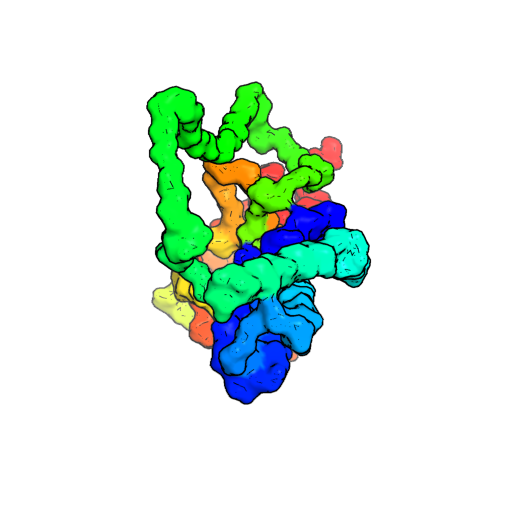al contacts suppressed). The Ramachandran plot shows the distribution of backbone (φ, ψ) torsions, with points in the α and β basins reflecting secondary structure content. The PAE plot shows AlphaFold's inter-residue confidence as a color matrix.